Protein 5JI5 (pdb70)

Sequence (305 aa):
ATGFYSHADCLQHEMGQWHPECPARLQAIEDQLIASRIGELIERESAPLADEAALLRVHTKAHVDYLRARSPQSGYAEIDPDTSMNPHTWTAALRAAGAAVAATDAVIEGRYDNAFCSVRPPGHHAEPARAMGFCFFNNVAIAARHALEVHKLERVAIIDFDVHHGNGTEAAFSNDARVLMCSIFQHPFYPFTGADNQQAPNMCNVPIAARSKGMVVREAIDMIWLPRLDAFKPQMLFVSAGFDAHRREDDLGNMALVEDDYAWITQQIRLVADKYAKGRIVSCLEGGYNLSALGRSVVAHVRALAD

B-factor: mean 19.34, std 7.84, range [5.23, 77.39]

Nearest PDB structures (foldseek):
  5ji5-assembly1_A  TM=1.003E+00  e=1.873E-69  Paraburkholderia phymatum STM815
  5g0y-assembly1_B  TM=9.450E-01  e=6.055E-33  Pseudomonas aeruginosa PAO1
  9gkx-assembly1_C  TM=9.470E-01  e=8.502E-30  Rhizorhabdus wittichii DC-6
  5zop-assembly1_G  TM=9.135E-01  e=9.667E-31  Homo sapiens
  3c0y-assembly3_C  TM=9.195E-01  e=7.943E-29  Homo sapiens

CATH classification: 3.40.800.20

Solvent-accessible surface area: 11233 Å² total; per-residue (Å²): 82,2,0,0,6,22,42,69,38,0,64,89,0,54,9,17,118,176,6,43,1,34,38,45,0,9,88,17,0,40,73,52,4,137,84,44,55,10,26,149,84,19,41,122,64,81,1,55,97,9,89,68,59,4,3,66,63,14,7,57,108,72,9,0,48,102,1,109,88,95,38,21,106,90,44,119,12,112,28,30,132,56,3,18,1,3,56,75,0,48,52,0,3,20,40,0,0,1,0,0,22,24,0,0,54,16,4,37,84,60,66,26,90,5,0,0,0,1,0,0,2,5,0,4,8,0,41,26,69,139,14,12,6,19,1,2,3,0,2,0,0,0,0,0,40,15,0,3,67,71,58,147,24,113,78,0,0,0,0,1,0,1,0,19,2,0,8,0,0,26,53,18,0,47,161,13,89,81,0,5,0,0,1,1,3,6,70,106,49,75,15,144,73,4,32,117,152,70,21,126,21,5,6,4,17,62,6,64,59,82,13,49,7,154,71,1,79,52,12,0,76,147,77,4,27,76,85,4,51,79,42,101,0,40,0,0,1,0,0,0,0,3,0,0,3,158,58,10,134,50,7,86,6,28,0,58,42,99,9,0,24,51,1,0,102,32,5,53,85,1,0,93,113,61,0,172,13,31,0,1,0,1,0,1,3,0,24,47,74,68,2,2,2,68,0,0,15,21,0,0,32,15,4,26,126

Radius of gyration: 17.26 Å; Cα contacts (8 Å, |Δi|>4): 723; chains: 1; bounding box: 44×40×43 Å

InterPro domains:
  IPR000286 Histone deacetylase HDAC [PR01270] (122-145)
  IPR000286 Histone deacetylase HDAC [PR01270] (156-171)
  IPR000286 Histone deacetylase HDAC [PR01270] (234-244)
  IPR023696 Ureohydrolase domain superfamily [SSF52768] (2-306)
  IPR023801 Histone deacetylase domain [PF00850] (20-304)
  IPR037138 Histone deacetylase domain superfamily [G3DSA:3.40.800.20] (1-307)

Organism: Paraburkholderia phymatum (strain DSM 17167 / CIP 108236 / LMG 21445 / STM815) (NCBI:txid391038)

Structure (mmCIF, N/CA/C/O backbone):
data_5JI5
#
_entry.id   5JI5
#
_cell.length_a   66.380
_cell.length_b   127.870
_cell.length_c   68.680
_cell.angle_alpha   90.000
_cell.angle_beta   90.000
_cell.angle_gamma   90.000
#
_symmetry.space_group_name_H-M   'C 2 2 21'
#
loop_
_entity.id
_entity.type
_entity.pdbx_description
1 polymer BuphA.10154.a.B1
2 non-polymer 'ZINC ION'
3 non-polymer 'SULFATE ION'
4 non-polymer 1,2-ETHANEDIOL
5 non-polymer 'SODIUM ION'
6 water water
#
loop_
_atom_site.group_PDB
_atom_site.id
_atom_site.type_symbol
_atom_site.label_atom_id
_atom_site.label_alt_id
_atom_site.label_comp_id
_atom_site.label_asym_id
_atom_site.label_entity_id
_atom_site.label_seq_id
_atom_site.pdbx_PDB_ins_code
_atom_site.Cartn_x
_atom_site.Cartn_y
_atom_site.Cartn_z
_atom_site.occupancy
_atom_site.B_iso_or_equiv
_atom_site.auth_seq_id
_atom_site.auth_comp_id
_atom_site.auth_asym_id
_atom_site.auth_atom_id
_atom_site.pdbx_PDB_model_num
ATOM 1 N N . ALA A 1 10 ? 2.630 52.432 32.751 1.00 24.45 2 ALA A N 1
ATOM 2 C CA . ALA A 1 10 ? 3.701 52.612 31.783 1.00 28.91 2 ALA A CA 1
ATOM 3 C C . ALA A 1 10 ? 5.058 52.208 32.366 1.00 27.42 2 ALA A C 1
ATOM 4 O O . ALA A 1 10 ? 5.310 52.299 33.585 1.00 25.84 2 ALA A O 1
ATOM 6 N N . THR A 1 11 ? 5.910 51.737 31.464 1.00 20.86 3 THR A N 1
ATOM 7 C CA . THR A 1 11 ? 7.207 51.175 31.781 1.00 21.19 3 THR A CA 1
ATOM 8 C C . THR A 1 11 ? 8.257 52.003 31.070 1.00 23.91 3 THR A C 1
ATOM 9 O O . THR A 1 11 ? 8.200 52.157 29.845 1.00 28.37 3 THR A O 1
ATOM 13 N N . GLY A 1 12 ? 9.183 52.564 31.840 1.00 18.09 4 GLY A N 1
ATOM 14 C CA . GLY A 1 12 ? 10.293 53.291 31.276 1.00 18.16 4 GLY A CA 1
ATOM 15 C C . GLY A 1 12 ? 11.438 52.359 30.925 1.00 18.77 4 GLY A C 1
ATOM 16 O O . GLY A 1 12 ? 11.701 51.371 31.602 1.00 19.47 4 GLY A O 1
ATOM 17 N N . PHE A 1 13 ? 12.126 52.686 29.844 1.00 19.25 5 PHE A N 1
ATOM 18 C CA . PHE A 1 13 ? 13.216 51.859 29.354 1.00 16.40 5 PHE A CA 1
ATOM 19 C C . PHE A 1 13 ? 14.414 52.775 29.149 1.00 15.07 5 PHE A C 1
ATOM 20 O O . PHE A 1 13 ? 14.425 53.586 28.213 1.00 16.69 5 PHE A O 1
ATOM 28 N N . TYR A 1 14 ? 15.411 52.635 30.027 1.00 14.27 6 TYR A N 1
ATOM 29 C CA . TYR A 1 14 ? 16.574 53.515 30.114 1.00 17.71 6 TYR A CA 1
ATOM 30 C C . TYR A 1 14 ? 17.772 52.831 29.471 1.00 22.04 6 TYR A C 1
ATOM 31 O O . TYR A 1 14 ? 18.080 51.683 29.805 1.00 16.63 6 TYR A O 1
ATOM 40 N N . SER A 1 15 ? 18.443 53.536 28.559 1.00 21.95 7 SER A N 1
ATOM 41 C CA . SER A 1 15 ? 19.674 53.042 27.953 1.00 19.92 7 SER A CA 1
ATOM 42 C C . SER A 1 15 ? 20.458 54.226 27.406 1.00 18.98 7 SER A C 1
ATOM 43 O O . SER A 1 15 ? 19.971 55.364 27.366 1.00 15.35 7 SER A O 1
ATOM 46 N N . HIS A 1 16 ? 21.685 53.942 26.980 1.00 13.51 8 HIS A N 1
ATOM 47 C CA . HIS A 1 16 ? 22.486 54.965 26.337 1.00 15.17 8 HIS A CA 1
ATOM 48 C C . HIS A 1 16 ? 23.518 54.341 25.413 1.00 16.52 8 HIS A C 1
ATOM 49 O O . HIS A 1 16 ? 24.152 53.338 25.757 1.00 19.47 8 HIS A O 1
ATOM 56 N N . ALA A 1 17 ? 23.696 54.979 24.253 1.00 16.34 9 ALA A N 1
ATOM 57 C CA . ALA A 1 17 ? 24.689 54.540 23.282 1.00 19.05 9 ALA A CA 1
ATOM 58 C C . ALA A 1 17 ? 26.092 54.498 23.869 1.00 20.33 9 ALA A C 1
ATOM 59 O O . ALA A 1 17 ? 26.911 53.692 23.419 1.00 24.02 9 ALA A O 1
ATOM 61 N N . ASP A 1 18 ? 26.406 55.367 24.847 1.00 17.81 10 ASP A N 1
ATOM 62 C CA . ASP A 1 18 ? 27.752 55.356 25.427 1.00 14.61 10 ASP A CA 1
ATOM 63 C C . ASP A 1 18 ? 28.085 53.997 26.021 1.00 19.83 10 ASP A C 1
ATOM 64 O O . ASP A 1 18 ? 29.252 53.591 26.031 1.00 15.06 10 ASP A O 1
ATOM 69 N N . CYS A 1 19 ? 27.069 53.287 26.516 1.00 13.20 11 CYS A N 1
ATOM 70 C CA . CYS A 1 19 ? 27.273 51.979 27.122 1.00 15.86 11 CYS A CA 1
ATOM 71 C C . CYS A 1 19 ? 27.813 50.954 26.132 1.00 15.95 11 CYS A C 1
ATOM 72 O O . CYS A 1 19 ? 28.432 49.975 26.554 1.00 16.10 11 CYS A O 1
ATOM 75 N N . LEU A 1 20 ? 27.580 51.139 24.834 1.00 13.37 12 LEU A N 1
ATOM 76 C CA . LEU A 1 20 ? 28.161 50.228 23.852 1.00 15.76 12 LEU A CA 1
ATOM 77 C C . LEU A 1 20 ? 29.671 50.402 23.708 1.00 15.64 12 LEU A C 1
ATOM 78 O O . LEU A 1 20 ? 30.346 49.477 23.260 1.00 14.32 12 LEU A O 1
ATOM 83 N N . GLN A 1 21 ? 30.207 51.561 24.077 1.00 14.39 13 GLN A N 1
ATOM 84 C CA . GLN A 1 21 ? 31.623 51.839 23.881 1.00 18.78 13 GLN A CA 1
ATOM 85 C C . GLN A 1 21 ? 32.528 51.099 24.867 1.00 21.80 13 GLN A C 1
ATOM 86 O O . GLN A 1 21 ? 33.717 50.906 24.566 1.00 15.05 13 GLN A O 1
ATOM 92 N N . HIS A 1 22 ? 32.008 50.710 26.037 1.00 13.56 14 HIS A N 1
ATOM 93 C CA . HIS A 1 22 ? 32.764 49.881 26.974 1.00 13.10 14 HIS A CA 1
ATOM 94 C C . HIS A 1 22 ? 33.023 48.505 26.388 1.00 23.33 14 HIS A C 1
ATOM 95 O O . HIS A 1 22 ? 32.090 47.820 25.957 1.00 20.49 14 HIS A O 1
ATOM 102 N N . GLU A 1 23 ? 34.284 48.085 26.404 1.00 13.53 15 GLU A N 1
ATOM 103 C CA . GLU A 1 23 ? 34.621 46.718 26.034 1.00 16.89 15 GLU A CA 1
ATOM 104 C C . GLU A 1 23 ? 35.957 46.360 26.669 1.00 18.40 15 GLU A C 1
ATOM 105 O O . GLU A 1 23 ? 36.784 47.236 26.941 1.00 14.25 15 GLU A O 1
ATOM 111 N N . MET A 1 24 ? 36.154 45.067 26.917 1.00 13.60 16 MET A N 1
ATOM 112 C CA . MET A 1 24 ? 37.339 44.600 27.633 1.00 18.92 16 MET A CA 1
ATOM 113 C C . MET A 1 24 ? 38.090 43.549 26.825 1.00 22.70 16 MET A C 1
ATOM 114 O O . MET A 1 24 ? 38.636 42.586 27.375 1.00 27.23 16 MET A O 1
ATOM 119 N N . GLY A 1 25 ? 38.122 43.708 25.513 1.00 22.23 17 GLY A N 1
ATOM 120 C CA . GLY A 1 25 ? 38.775 42.749 24.646 1.00 25.39 17 GLY A CA 1
ATOM 121 C C . GLY A 1 25 ? 37.776 41.926 23.848 1.00 24.60 17 GLY A C 1
ATOM 122 O O . GLY A 1 25 ? 36.645 41.672 24.283 1.00 24.52 17 GLY A O 1
ATOM 123 N N . GLN A 1 26 ? 38.211 41.484 22.665 1.00 27.83 18 GLN A N 1
ATOM 124 C CA . GLN A 1 26 ? 37.331 40.759 21.753 1.00 28.96 18 GLN A CA 1
ATOM 125 C C . GLN A 1 26 ? 36.823 39.455 22.365 1.00 27.48 18 GLN A C 1
ATOM 126 O O . GLN A 1 26 ? 35.679 39.054 22.124 1.00 29.81 18 GLN A O 1
ATOM 128 N N . TRP A 1 27 ? 37.656 38.781 23.161 1.00 25.31 19 TRP A N 1
ATOM 129 C CA . TRP A 1 27 ? 37.289 37.494 23.738 1.00 21.77 19 TRP A CA 1
ATOM 130 C C . TRP A 1 27 ? 36.228 37.610 24.827 1.00 22.29 19 TRP A C 1
ATOM 131 O O . TRP A 1 27 ? 35.651 36.590 25.215 1.00 23.75 19 TRP A O 1
ATOM 142 N N . HIS A 1 28 ? 35.950 38.812 25.319 1.00 16.23 20 HIS A N 1
ATOM 143 C CA . HIS A 1 28 ? 35.249 38.930 26.591 1.00 14.83 20 HIS A CA 1
ATOM 144 C C . HIS A 1 28 ? 33.742 38.788 26.393 1.00 15.37 20 HIS A C 1
ATOM 145 O O . HIS A 1 28 ? 33.169 39.478 25.544 1.00 19.28 20 HIS A O 1
ATOM 152 N N . PRO A 1 29 ? 33.074 37.909 27.153 1.00 15.25 21 PRO A N 1
ATOM 153 C CA . PRO A 1 29 ? 31.633 37.683 26.936 1.00 11.90 21 PRO A CA 1
ATOM 154 C C . PRO A 1 29 ? 30.750 38.832 27.367 1.00 16.04 21 PRO A C 1
ATOM 155 O O . PRO A 1 29 ? 29.601 38.906 26.900 1.00 15.29 21 PRO A O 1
ATOM 159 N N . GLU A 1 30 ? 31.224 39.716 28.250 1.00 11.01 22 GLU A N 1
ATOM 160 C CA . GLU A 1 30 ? 30.443 40.878 28.680 1.00 15.62 22 GLU A CA 1
ATOM 161 C C . GLU A 1 30 ? 30.642 41.965 27.637 1.00 14.20 22 GLU A C 1
ATOM 162 O O . GLU A 1 30 ? 31.448 42.887 27.800 1.00 11.24 22 GLU A O 1
ATOM 168 N N . CYS A 1 31 ? 29.896 41.853 26.543 1.00 11.46 23 CYS A N 1
ATOM 169 C CA . CYS A 1 31 ? 30.262 42.582 25.342 1.00 18.10 23 CYS A CA 1
ATOM 170 C C . CYS A 1 31 ? 29.159 43.526 24.880 1.00 20.91 23 CYS A C 1
ATOM 171 O O . CYS A 1 31 ? 27.988 43.380 25.264 1.00 11.86 23 CYS A O 1
ATOM 174 N N . PRO A 1 32 ? 29.514 44.516 24.049 1.00 12.83 24 PRO A N 1
ATOM 175 C CA . PRO A 1 32 ? 28.511 45.437 23.498 1.00 22.27 24 PRO A CA 1
ATOM 176 C C . PRO A 1 32 ? 27.331 44.768 22.801 1.00 21.83 24 PRO A C 1
ATOM 177 O O . PRO A 1 32 ? 26.223 45.324 22.822 1.00 22.79 24 PRO A O 1
ATOM 181 N N . ALA A 1 33 ? 27.518 43.601 22.192 1.00 13.57 25 ALA A N 1
ATOM 182 C CA . ALA A 1 33 ? 26.408 43.004 21.463 1.00 17.63 25 ALA A CA 1
ATOM 183 C C . ALA A 1 33 ? 25.326 42.475 22.389 1.00 17.60 25 ALA A C 1
ATOM 184 O O . ALA A 1 33 ? 24.239 42.130 21.902 1.00 13.61 25 ALA A O 1
ATOM 186 N N . ARG A 1 34 ? 25.594 42.414 23.704 1.00 16.11 26 ARG A N 1
ATOM 187 C CA . ARG A 1 34 ? 24.538 42.112 24.664 1.00 12.05 26 ARG A CA 1
ATOM 188 C C . ARG A 1 34 ? 23.424 43.153 24.586 1.00 21.24 26 ARG A C 1
ATOM 189 O O . ARG A 1 34 ? 22.244 42.806 24.579 1.00 16.81 26 ARG A O 1
ATOM 197 N N . LEU A 1 35 ? 23.775 44.443 24.526 1.00 20.43 27 LEU A N 1
ATOM 198 C CA . LEU A 1 35 ? 22.731 45.470 24.452 1.00 14.63 27 LEU A CA 1
ATOM 199 C C . LEU A 1 35 ? 22.036 45.461 23.091 1.00 14.72 27 LEU A C 1
ATOM 200 O O . LEU A 1 35 ? 20.833 45.732 22.999 1.00 14.79 27 LEU A O 1
ATOM 205 N N . GLN A 1 36 ? 22.784 45.190 22.020 1.00 16.93 28 GLN A N 1
ATOM 206 C CA . GLN A 1 36 ? 22.170 45.118 20.695 1.00 20.64 28 GLN A CA 1
ATOM 207 C C . GLN A 1 36 ? 21.224 43.923 20.581 1.00 18.40 28 GLN A C 1
ATOM 208 O O . GLN A 1 36 ? 20.187 44.020 19.913 1.00 17.63 28 GLN A O 1
ATOM 214 N N . ALA A 1 37 ? 21.553 42.802 21.232 1.00 19.18 29 ALA A N 1
ATOM 215 C CA . ALA A 1 37 ? 20.663 41.643 21.232 1.00 21.39 29 ALA A CA 1
ATOM 216 C C . ALA A 1 37 ? 19.340 41.965 21.907 1.00 15.33 29 ALA A C 1
ATOM 217 O O . ALA A 1 37 ? 18.283 41.474 21.492 1.00 15.01 29 ALA A O 1
ATOM 219 N N . ILE A 1 38 ? 19.383 42.772 22.968 1.00 13.83 30 ILE A N 1
ATOM 220 C CA . ILE A 1 38 ? 18.154 43.207 23.623 1.00 13.89 30 ILE A CA 1
ATOM 221 C C . ILE A 1 38 ? 17.339 44.097 22.688 1.00 16.43 30 ILE A C 1
ATOM 222 O O . ILE A 1 38 ? 16.118 43.918 22.541 1.00 15.27 30 ILE A O 1
ATOM 227 N N . GLU A 1 39 ? 18.004 45.038 22.004 1.00 16.52 31 GLU A N 1
ATOM 228 C CA . GLU A 1 39 ? 17.293 45.906 21.066 1.00 15.75 31 GLU A CA 1
ATOM 229 C C . GLU A 1 39 ? 16.637 45.101 19.950 1.00 18.17 31 GLU A C 1
ATOM 230 O O . GLU A 1 39 ? 15.471 45.343 19.604 1.00 17.55 31 GLU A O 1
ATOM 236 N N . ASP A 1 40 ? 17.361 44.132 19.381 1.00 22.48 32 ASP A N 1
ATOM 237 C CA . ASP A 1 40 ? 16.799 43.335 18.290 1.00 19.91 32 ASP A CA 1
ATOM 238 C C . ASP A 1 40 ? 15.557 42.570 18.733 1.00 23.65 32 ASP A C 1
ATOM 239 O O . ASP A 1 40 ? 14.569 42.496 17.990 1.00 23.58 32 ASP A O 1
ATOM 244 N N . GLN A 1 41 ? 15.590 41.977 19.936 1.00 25.33 33 GLN A N 1
ATOM 245 C CA . GLN A 1 41 ? 14.456 41.168 20.363 1.00 17.30 33 GLN A CA 1
ATOM 246 C C . GLN A 1 41 ? 13.256 42.038 20.707 1.00 17.71 33 GLN A C 1
ATOM 247 O O . GLN A 1 41 ? 12.116 41.637 20.440 1.00 18.56 33 GLN A O 1
ATOM 253 N N . LEU A 1 42 ? 13.476 43.237 21.271 1.00 20.70 34 LEU A N 1
ATOM 254 C CA . LEU A 1 42 ? 12.344 44.140 21.505 1.00 20.79 34 LEU A CA 1
ATOM 255 C C . LEU A 1 42 ? 11.649 44.492 20.201 1.00 22.79 34 LEU A C 1
ATOM 256 O O . LEU A 1 42 ? 10.445 44.782 20.196 1.00 23.33 34 LEU A O 1
ATOM 261 N N . ILE A 1 43 ? 12.398 44.490 19.094 1.00 25.31 35 ILE A N 1
ATOM 262 C CA . ILE A 1 43 ? 11.812 44.690 17.770 1.00 29.68 35 ILE A CA 1
ATOM 263 C C . ILE A 1 43 ? 11.054 43.447 17.332 1.00 31.56 35 ILE A C 1
ATOM 264 O O . ILE A 1 43 ? 9.864 43.504 16.995 1.00 30.40 35 ILE A O 1
ATOM 269 N N . ALA A 1 44 ? 11.748 42.305 17.305 1.00 30.00 36 ALA A N 1
ATOM 270 C CA . ALA A 1 44 ? 11.148 41.067 16.824 1.00 31.41 36 ALA A CA 1
ATOM 271 C C . ALA A 1 44 ? 9.980 40.600 17.692 1.00 31.86 36 ALA A C 1
ATOM 272 O O . ALA A 1 44 ? 9.130 39.840 17.220 1.00 33.18 36 ALA A O 1
ATOM 274 N N . SER A 1 45 ? 9.917 41.018 18.949 1.00 20.95 37 SER A N 1
ATOM 275 C CA . SER A 1 45 ? 8.766 40.677 19.766 1.00 24.30 37 SER A CA 1
ATOM 276 C C . SER A 1 45 ? 7.661 41.712 19.674 1.00 28.23 37 SER A C 1
ATOM 277 O O . SER A 1 45 ? 6.550 41.447 20.142 1.00 33.50 37 SER A O 1
ATOM 280 N N . ARG A 1 46 ? 7.946 42.886 19.111 1.00 27.81 38 ARG A N 1
ATOM 281 C CA . ARG A 1 46 ? 7.056 44.044 19.104 1.00 31.21 38 ARG A CA 1
ATOM 282 C C . ARG A 1 46 ? 6.680 44.504 20.511 1.00 36.02 38 ARG A C 1
ATOM 283 O O . ARG A 1 46 ? 5.741 45.289 20.679 1.00 37.16 38 ARG A O 1
ATOM 285 N N . ILE A 1 47 ? 7.399 44.039 21.536 1.00 43.60 39 ILE A N 1
ATOM 286 C CA . ILE A 1 47 ? 7.201 44.543 22.892 1.00 41.36 39 ILE A CA 1
ATOM 287 C C . ILE A 1 47 ? 7.859 45.895 23.098 1.00 42.74 39 ILE A C 1
ATOM 288 O O . ILE A 1 47 ? 7.574 46.567 24.096 1.00 46.50 39 ILE A O 1
ATOM 290 N N . GLY A 1 48 ? 8.730 46.321 22.182 1.00 38.59 40 GLY A N 1
ATOM 291 C CA . GLY A 1 48 ? 9.315 47.646 22.292 1.00 35.84 40 GLY A CA 1
ATOM 292 C C . GLY A 1 48 ? 8.328 48.775 22.120 1.00 37.24 40 GLY A C 1
ATOM 293 O O . GLY A 1 48 ? 8.696 49.938 22.321 1.00 35.48 40 GLY A O 1
ATOM 294 N N . GLU A 1 49 ? 7.086 48.455 21.766 1.00 42.19 41 GLU A N 1
ATOM 295 C CA . GLU A 1 49 ? 6.048 49.444 21.525 1.00 46.75 41 GLU A CA 1
ATOM 296 C C . GLU A 1 49 ? 5.203 49.739 22.759 1.00 48.81 41 GLU A C 1
ATOM 297 O O . GLU A 1 49 ? 4.464 50.728 22.755 1.00 50.18 41 GLU A O 1
ATOM 303 N N . LEU A 1 50 ? 5.294 48.918 23.809 1.00 46.76 42 LEU A N 1
ATOM 304 C CA . LEU A 1 50 ? 4.596 49.167 25.063 1.00 46.39 42 LEU A CA 1
ATOM 305 C C . LEU A 1 50 ? 5.522 49.695 26.156 1.00 44.22 42 LEU A C 1
ATOM 306 O O . LEU A 1 50 ? 5.202 49.577 27.343 1.00 48.55 42 LEU A O 1
ATOM 311 N N . ILE A 1 51 ? 6.672 50.258 25.784 1.00 38.05 43 ILE A N 1
ATOM 312 C CA . ILE A 1 51 ? 7.581 50.894 26.727 1.00 27.88 43 ILE A CA 1
ATOM 313 C C . ILE A 1 51 ? 7.909 52.280 26.188 1.00 26.29 43 ILE A C 1
ATOM 314 O O . ILE A 1 51 ? 7.792 52.542 24.987 1.00 20.90 43 ILE A O 1
ATOM 319 N N . GLU A 1 52 ? 8.330 53.174 27.088 1.00 21.08 44 GLU A N 1
ATOM 320 C CA . GLU A 1 52 ? 8.764 54.511 26.704 1.00 20.16 44 GLU A CA 1
ATOM 321 C C . GLU A 1 52 ? 10.276 54.628 26.886 1.00 22.87 44 GLU A C 1
ATOM 322 O O . GLU A 1 52 ? 10.804 54.405 27.989 1.00 19.90 44 GLU A O 1
ATOM 324 N N . ARG A 1 5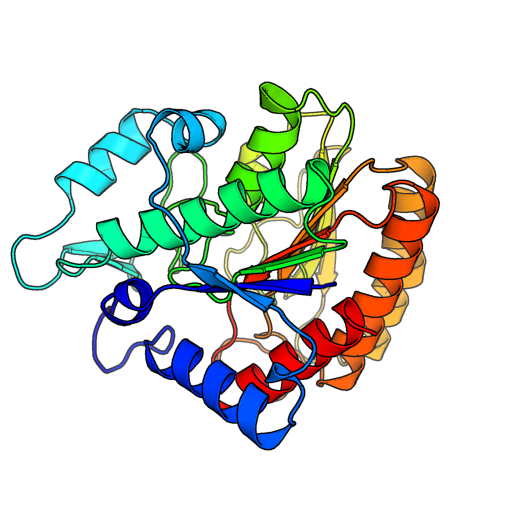3 ? 10.962 54.993 25.802 1.00 20.93 45 ARG A N 1
ATOM 325 C CA . ARG A 1 53 ? 12.417 55.088 25.797 1.00 18.09 45 ARG A CA 1
ATOM 326 C C . ARG A 1 53 ? 12.893 56.339 26.534 1.00 19.05 45 ARG A C 1
ATOM 327 O O . ARG A 1 53 ? 12.375 57.436 26.319 1.00 19.84 45 ARG A O 1
ATOM 335 N N . GLU A 1 54 ? 13.913 56.179 27.378 1.00 19.31 46 GLU A N 1
ATOM 336 C CA . GLU A 1 54 ? 14.520 57.286 28.107 1.00 18.65 46 GLU A CA 1
ATOM 337 C C . GLU A 1 54 ? 16.040 57.188 28.017 1.00 20.68 46 GLU A C 1
ATOM 338 O O . GLU A 1 54 ? 16.602 56.091 28.092 1.00 21.19 46 GLU A O 1
ATOM 344 N N . SER A 1 55 ? 16.706 58.335 27.901 1.00 18.68 47 SER A N 1
ATOM 345 C CA . SER A 1 55 ? 18.166 58.393 27.819 1.00 19.89 47 SER A CA 1
ATOM 346 C C . SER A 1 55 ? 18.804 58.448 29.211 1.00 18.05 47 SER A C 1
ATOM 347 O O . SER A 1 55 ? 18.448 59.299 30.031 1.00 19.04 47 SER A O 1
ATOM 350 N N . ALA A 1 56 ? 19.763 57.562 29.470 1.00 21.13 48 ALA A N 1
ATOM 351 C CA . ALA A 1 56 ? 20.403 57.538 30.778 1.00 20.10 48 ALA A CA 1
ATOM 352 C C . ALA A 1 56 ? 21.264 58.780 30.963 1.00 21.69 48 ALA A C 1
ATOM 353 O O . ALA A 1 56 ? 22.077 59.097 30.086 1.00 19.27 48 ALA A O 1
ATOM 355 N N . PRO A 1 57 ? 21.128 59.493 32.07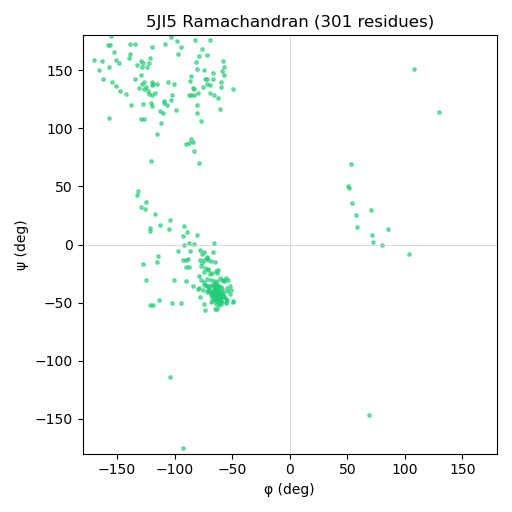8 1.00 24.88 49 PRO A N 1
ATOM 356 C CA . PRO A 1 57 ? 22.045 60.594 32.397 1.00 20.86 49 PRO A CA 1
ATOM 357 C C . PRO A 1 57 ? 23.330 60.069 33.036 1.00 16.08 49 PRO A C 1
ATOM 358 O O . PRO A 1 57 ? 23.492 58.871 33.282 1.00 21.16 49 PRO A O 1
ATOM 362 N N . LEU A 1 58 ? 24.258 60.992 33.277 1.00 16.19 50 LEU A N 1
ATOM 363 C CA . LEU A 1 58 ? 25.487 60.684 34.006 1.00 15.12 50 LEU A CA 1
ATOM 364 C C . LEU A 1 58 ? 25.213 60.739 35.507 1.00 18.26 50 LEU A C 1
ATOM 365 O O . LEU A 1 58 ? 24.559 61.674 35.994 1.00 20.99 50 LEU A O 1
ATOM 370 N N . ALA A 1 59 ? 25.683 59.732 36.238 1.00 13.45 51 ALA A N 1
ATOM 371 C CA . ALA A 1 59 ? 25.603 59.786 37.695 1.00 13.00 51 ALA A CA 1
ATOM 372 C C . ALA A 1 59 ? 26.621 60.779 38.237 1.00 17.26 51 ALA A C 1
ATOM 373 O O . ALA A 1 59 ? 27.738 60.886 37.723 1.00 17.49 51 ALA A O 1
ATOM 375 N N . ASP A 1 60 ? 26.234 61.510 39.275 1.00 13.55 52 ASP A N 1
ATOM 376 C CA . ASP A 1 60 ? 27.136 62.456 39.903 1.00 16.13 52 ASP A CA 1
ATOM 377 C C . ASP A 1 60 ? 27.825 61.793 41.096 1.00 15.96 52 ASP A C 1
ATOM 378 O O . ASP A 1 60 ? 27.478 60.687 41.510 1.00 18.57 52 ASP A O 1
ATOM 383 N N . GLU A 1 61 ? 28.827 62.484 41.638 1.00 16.69 53 GLU A N 1
ATOM 384 C CA . GLU A 1 61 ? 29.641 61.886 42.683 1.00 16.99 53 GLU A CA 1
ATOM 385 C C . GLU A 1 61 ? 28.819 61.585 43.927 1.00 16.24 53 GLU A C 1
ATOM 386 O O . GLU A 1 61 ? 29.035 60.557 44.580 1.00 15.18 53 GLU A O 1
ATOM 392 N N . ALA A 1 62 ? 27.894 62.485 44.295 1.00 15.54 54 ALA A N 1
ATOM 393 C CA . ALA A 1 62 ? 27.141 62.278 45.535 1.00 20.59 54 ALA A CA 1
ATOM 394 C C . ALA A 1 62 ? 26.312 61.005 45.448 1.00 21.92 54 ALA A C 1
ATOM 395 O O . ALA A 1 62 ? 26.163 60.276 46.440 1.00 17.60 54 ALA A O 1
ATOM 397 N N . ALA A 1 63 ? 25.778 60.716 44.258 1.00 12.51 55 ALA A N 1
ATOM 398 C CA . ALA A 1 63 ? 25.101 59.443 44.035 1.00 15.35 55 ALA A CA 1
ATOM 399 C C . ALA A 1 63 ? 26.032 58.268 44.331 1.00 16.77 55 ALA A C 1
ATOM 400 O O . ALA A 1 63 ? 25.637 57.300 44.990 1.00 18.60 55 ALA A O 1
ATOM 402 N N . LEU A 1 64 ? 27.275 58.333 43.840 1.00 13.76 56 LEU A N 1
ATOM 403 C CA . LEU A 1 64 ? 28.202 57.213 44.023 1.00 11.57 56 LEU A CA 1
ATOM 404 C C . LEU A 1 64 ? 28.592 57.059 45.485 1.00 13.87 56 LEU A C 1
ATOM 405 O O . LEU A 1 64 ? 28.623 55.938 46.011 1.00 15.18 56 LEU A O 1
ATOM 410 N N . LEU A 1 65 ? 28.839 58.179 46.174 1.00 13.68 57 LEU A N 1
ATOM 411 C CA . LEU A 1 65 ? 29.387 58.150 47.524 1.00 12.47 57 LEU A CA 1
ATOM 412 C C . LEU A 1 65 ? 28.355 57.764 48.575 1.00 15.20 57 LEU A C 1
ATOM 413 O O . LEU A 1 65 ? 28.734 57.560 49.731 1.00 19.20 57 LEU A O 1
ATOM 418 N N . ARG A 1 66 ? 27.073 57.668 48.208 1.00 13.34 58 ARG A N 1
ATOM 419 C CA . ARG A 1 66 ? 26.079 57.053 49.077 1.00 13.70 58 ARG A CA 1
ATOM 420 C C . ARG A 1 66 ? 26.295 55.552 49.225 1.00 16.62 58 ARG A C 1
ATOM 421 O O . ARG A 1 66 ? 25.711 54.948 50.129 1.00 22.33 58 ARG A O 1
ATOM 429 N N . VAL A 1 67 ? 27.115 54.942 48.367 1.00 10.27 59 VAL A N 1
ATOM 430 C CA . VAL A 1 67 ? 27.402 53.513 48.406 1.00 11.02 59 VAL A CA 1
ATOM 431 C C . VAL A 1 67 ? 28.900 53.249 48.580 1.00 9.92 59 VAL A C 1
ATOM 432 O O . VAL A 1 67 ? 29.314 52.536 49.501 1.00 13.31 59 VAL A O 1
ATOM 436 N N . HIS A 1 68 ? 29.731 53.853 47.727 1.00 9.78 60 HIS A N 1
ATOM 437 C CA . HIS A 1 68 ? 31.154 53.547 47.611 1.00 9.83 60 HIS A CA 1
ATOM 438 C C . HIS A 1 68 ? 31.993 54.532 48.418 1.00 12.17 60 HIS A C 1
ATOM 439 O O . HIS A 1 68 ? 31.499 55.554 48.883 1.00 12.64 60 HIS A O 1
ATOM 446 N N . THR A 1 69 ? 33.256 54.165 48.657 1.00 14.45 61 THR A N 1
ATOM 447 C CA . THR A 1 69 ? 34.191 55.047 49.341 1.00 14.73 61 THR A CA 1
ATOM 448 C C . THR A 1 69 ? 34.732 56.099 48.387 1.00 11.48 61 THR A C 1
ATOM 449 O O . THR A 1 69 ? 34.653 55.964 47.164 1.00 11.10 61 THR A O 1
ATOM 453 N N . LYS A 1 70 ? 35.293 57.162 48.971 1.00 12.21 62 LYS A N 1
ATOM 454 C CA . LYS A 1 70 ? 35.919 58.195 48.153 1.00 21.03 62 LYS A CA 1
ATOM 455 C C . LYS A 1 70 ? 37.126 57.635 47.405 1.00 19.54 62 LYS A C 1
ATOM 456 O O . LYS A 1 70 ? 37.353 57.967 46.229 1.00 13.86 62 LYS A O 1
ATOM 462 N N . ALA A 1 71 ? 37.894 56.758 48.059 1.00 16.72 63 ALA A N 1
ATOM 463 C CA . ALA A 1 71 ? 39.052 56.149 47.403 1.00 15.56 63 ALA A CA 1
ATOM 464 C C . ALA A 1 71 ? 38.634 55.259 46.234 1.00 19.41 63 ALA A C 1
ATOM 465 O O . ALA A 1 71 ? 39.307 55.233 45.197 1.00 22.69 63 ALA A O 1
ATOM 467 N N . HIS A 1 72 ? 37.538 54.508 46.393 1.00 13.49 64 HIS A N 1
ATOM 468 C CA . HIS A 1 72 ? 37.012 53.703 45.298 1.00 12.53 64 HIS A CA 1
ATOM 469 C C . HIS A 1 72 ? 36.741 54.556 44.062 1.00 14.75 64 HIS A C 1
ATOM 470 O O . HIS A 1 72 ? 37.142 54.205 42.943 1.00 15.24 64 HIS A O 1
ATOM 477 N N . VAL A 1 73 ? 36.031 55.668 44.246 1.00 11.48 65 VAL A N 1
ATOM 478 C CA . VAL A 1 73 ? 35.666 56.527 43.129 1.00 13.17 65 VAL A CA 1
ATOM 479 C C . VAL A 1 73 ? 36.912 57.189 42.537 1.00 16.19 65 VAL A C 1
ATOM 480 O O . VAL A 1 73 ? 37.103 57.214 41.312 1.00 16.49 65 VAL A O 1
ATOM 484 N N . ASP A 1 74 ? 37.782 57.725 43.402 1.00 19.18 66 ASP A N 1
ATOM 485 C CA . ASP A 1 74 ? 39.001 58.388 42.930 1.00 22.38 66 ASP A CA 1
ATOM 486 C C . ASP A 1 74 ? 39.932 57.432 42.201 1.00 17.17 66 ASP A C 1
ATOM 487 O O . ASP A 1 74 ? 40.633 57.848 41.277 1.00 16.53 66 ASP A O 1
ATOM 492 N N . TYR A 1 75 ? 39.984 56.170 42.633 1.00 15.30 67 TYR A N 1
ATOM 493 C CA . TYR A 1 75 ? 40.817 55.161 41.976 1.00 13.65 67 TYR A CA 1
ATOM 494 C C . TYR A 1 75 ? 40.366 54.904 40.541 1.00 21.18 67 TYR A C 1
ATOM 495 O O . TYR A 1 75 ? 41.165 54.985 39.600 1.00 22.54 67 TYR A O 1
ATOM 504 N N . LEU A 1 76 ? 39.087 54.552 40.361 1.00 17.91 68 LEU A N 1
ATOM 505 C CA . LEU A 1 76 ? 38.563 54.295 39.025 1.00 13.38 68 LEU A CA 1
ATOM 506 C C . LEU A 1 76 ? 38.692 55.521 38.142 1.00 14.90 68 LEU A C 1
ATOM 507 O O . LEU A 1 76 ? 38.970 55.400 36.944 1.00 18.08 68 LEU A O 1
ATOM 512 N N . ARG A 1 77 ? 38.504 56.714 38.709 1.00 12.89 69 ARG A N 1
ATOM 513 C CA . ARG A 1 77 ? 38.681 57.917 37.898 1.00 16.19 69 ARG A CA 1
ATOM 514 C C . ARG A 1 77 ? 40.127 58.061 37.441 1.00 18.62 69 ARG A C 1
ATOM 515 O O . ARG A 1 77 ? 40.393 58.473 36.305 1.00 17.62 69 ARG A O 1
ATOM 523 N N . ALA A 1 78 ? 41.079 57.727 38.314 1.00 17.16 70 ALA A N 1
ATOM 524 C CA . ALA A 1 78 ? 42.488 57.833 37.963 1.00 16.29 70 ALA A CA 1
ATOM 525 C C . ALA A 1 78 ? 42.953 56.667 37.104 1.00 16.34 70 ALA A C 1
ATOM 526 O O . ALA A 1 78 ? 43.901 56.812 36.330 1.00 17.42 70 ALA A O 1
ATOM 528 N N . ARG A 1 79 ? 42.300 55.512 37.235 1.00 19.66 71 ARG A N 1
ATOM 529 C CA . ARG A 1 79 ? 42.661 54.321 36.484 1.00 17.64 71 ARG A CA 1
ATOM 530 C C . ARG A 1 79 ? 42.181 54.388 35.030 1.00 19.08 71 ARG A C 1
ATOM 531 O O . ARG A 1 79 ? 42.714 53.670 34.176 1.00 20.83 71 ARG A O 1
ATOM 539 N N . SER A 1 80 ? 41.226 55.257 34.726 1.00 15.89 72 SER A N 1
ATOM 540 C CA . SER A 1 80 ? 40.628 55.315 33.395 1.00 15.42 72 SER A CA 1
ATOM 541 C C . SER A 1 80 ? 41.687 55.630 32.338 1.00 22.00 72 SER A C 1
ATOM 542 O O . SER A 1 80 ? 42.290 56.718 32.377 1.00 21.24 72 SER A O 1
ATOM 545 N N . PRO A 1 81 ? 41.951 54.727 31.396 1.00 19.91 73 PRO A N 1
ATOM 546 C CA . PRO A 1 81 ? 43.099 54.907 30.497 1.00 18.20 73 PRO A CA 1
ATOM 547 C C . PRO A 1 81 ? 42.813 55.865 29.349 1.00 21.88 73 PRO A C 1
ATOM 548 O O . PRO A 1 81 ? 41.683 55.997 28.872 1.00 19.04 73 PRO A O 1
ATOM 552 N N . GLN A 1 82 ? 43.873 56.531 28.892 1.00 20.40 74 GLN A N 1
ATOM 553 C CA . GLN A 1 82 ? 43.750 57.372 27.709 1.00 25.20 74 GLN A CA 1
ATOM 554 C C . GLN A 1 82 ? 43.721 56.536 26.430 1.00 28.27 74 GLN A C 1
ATOM 555 O O . GLN A 1 82 ? 43.068 56.916 25.456 1.00 23.07 74 GLN A O 1
ATOM 557 N N . SER A 1 83 ? 44.391 55.386 26.427 1.00 29.15 75 SER A N 1
ATOM 558 C CA . SER A 1 83 ? 44.335 54.466 25.305 1.00 26.03 75 SER A CA 1
ATOM 559 C C . SER A 1 83 ? 44.554 53.054 25.828 1.00 26.41 75 SER A C 1
ATOM 560 O O . SER A 1 83 ? 45.108 52.854 26.910 1.00 27.67 75 SER A O 1
ATOM 563 N N . GLY A 1 84 ? 44.115 52.071 25.047 1.00 21.69 76 GLY A N 1
ATOM 564 C CA . GLY A 1 84 ? 44.309 50.691 25.443 1.00 21.35 76 GLY A CA 1
ATOM 565 C C . GLY A 1 84 ? 43.457 50.338 26.645 1.00 31.95 76 GLY A C 1
ATOM 566 O O . GLY A 1 84 ? 42.349 50.854 26.830 1.00 30.38 76 GLY A O 1
ATOM 567 N N . TYR A 1 85 ? 43.989 49.455 27.491 1.00 19.64 77 TYR A N 1
ATOM 568 C CA . TYR A 1 85 ? 43.237 48.917 28.613 1.00 18.34 77 TYR A CA 1
ATOM 569 C C . TYR A 1 85 ? 44.032 49.084 29.898 1.00 22.09 77 TYR A C 1
ATOM 570 O O . TYR A 1 85 ? 45.266 49.106 29.877 1.00 23.78 77 TYR A O 1
ATOM 579 N N . ALA A 1 86 ? 43.311 49.185 31.021 1.00 22.38 78 ALA A N 1
ATOM 580 C CA . ALA A 1 86 ? 43.911 49.188 32.353 1.00 25.43 78 ALA A CA 1
ATOM 581 C C . ALA A 1 86 ? 43.218 48.131 33.204 1.00 20.59 78 ALA A C 1
ATOM 582 O O . ALA A 1 86 ? 41.999 48.182 33.402 1.00 15.98 78 ALA A O 1
ATOM 584 N N . GLU A 1 87 ? 43.994 47.181 33.698 1.00 17.04 79 GLU A N 1
ATOM 585 C CA . GLU A 1 87 ? 43.443 46.011 34.363 1.00 27.96 79 GLU A CA 1
ATOM 586 C C . GLU A 1 87 ? 42.864 46.347 35.741 1.00 25.76 79 GLU A C 1
ATOM 587 O O . GLU A 1 87 ? 43.444 47.117 36.516 1.00 23.07 79 GLU A O 1
ATOM 593 N N . ILE A 1 88 ? 41.709 45.759 36.039 1.00 21.76 80 ILE A N 1
ATOM 594 C CA . ILE A 1 88 ? 41.099 45.830 37.360 1.00 19.15 80 ILE A CA 1
ATOM 595 C C . ILE A 1 88 ? 41.331 44.539 38.139 1.00 19.47 80 ILE A C 1
ATOM 596 O O . ILE A 1 88 ? 41.774 44.568 39.290 1.00 19.11 80 ILE A O 1
ATOM 601 N N . ASP A 1 89 ? 41.032 43.396 37.518 1.00 15.03 81 ASP A N 1
ATOM 602 C CA . ASP A 1 89 ? 41.190 42.065 38.098 1.00 26.37 81 ASP A CA 1
ATOM 603 C C . ASP A 1 89 ? 41.342 41.114 36.910 1.00 21.10 81 ASP A C 1
ATOM 604 O O . ASP A 1 89 ? 41.315 41.589 35.774 1.00 21.50 81 ASP A O 1
ATOM 609 N N . PRO A 1 90 ? 41.511 39.799 37.094 1.00 19.42 82 PRO A N 1
ATOM 610 C CA . PRO A 1 90 ? 41.843 38.955 35.930 1.00 20.59 82 PRO A CA 1
ATOM 611 C C . PRO A 1 90 ? 40.866 39.041 34.764 1.00 24.22 82 PRO A C 1
ATOM 612 O O . PRO A 1 90 ? 41.297 38.841 33.618 1.00 18.53 82 PRO A O 1
ATOM 616 N N . ASP A 1 91 ? 39.573 39.323 34.987 1.00 21.22 83 ASP A N 1
ATOM 617 C CA . ASP A 1 91 ? 38.693 39.440 33.827 1.00 25.04 83 ASP A CA 1
ATOM 618 C C . ASP A 1 91 ? 37.878 40.734 33.832 1.00 23.16 83 ASP A C 1
ATOM 619 O O . ASP A 1 91 ? 36.775 40.789 33.273 1.00 24.55 83 ASP A O 1
ATOM 624 N N . THR A 1 92 ? 38.450 41.808 34.376 1.00 18.18 84 THR A N 1
ATOM 625 C CA . THR A 1 92 ? 37.811 43.116 34.399 1.00 14.81 84 THR A CA 1
ATOM 626 C C . THR A 1 92 ? 38.853 44.176 34.073 1.00 14.69 84 THR A C 1
ATOM 627 O O . THR A 1 92 ? 39.858 44.293 34.781 1.00 17.88 84 THR A O 1
ATOM 631 N N . SER A 1 93 ? 38.640 44.936 33.002 1.00 17.90 85 SER A N 1
ATOM 632 C CA . SER A 1 93 ? 39.555 46.021 32.686 1.00 14.20 85 SER A CA 1
ATOM 633 C C . SER A 1 93 ? 38.749 47.224 32.222 1.00 13.66 85 SER A C 1
ATOM 634 O O . SER A 1 93 ? 37.569 47.114 31.898 1.00 13.19 85 SER A O 1
ATOM 637 N N . MET A 1 94 ? 39.367 48.397 32.286 1.00 16.12 86 MET A N 1
ATOM 638 C CA . MET A 1 94 ? 38.759 49.600 31.741 1.00 13.67 86 MET A CA 1
ATOM 639 C C . MET A 1 94 ? 39.386 49.883 30.383 1.00 24.94 86 MET A C 1
ATOM 640 O O . MET A 1 94 ? 40.601 49.720 30.211 1.00 15.52 86 MET A O 1
ATOM 645 N N . ASN A 1 95 ? 38.546 50.277 29.410 1.00 18.83 87 ASN A N 1
ATOM 646 C CA . ASN A 1 95 ? 39.046 50.869 28.175 1.00 15.77 87 ASN A CA 1
ATOM 647 C C . ASN A 1 95 ? 38.796 52.376 28.291 1.00 16.73 87 ASN A C 1
ATOM 648 O O . ASN A 1 95 ? 38.283 52.819 29.329 1.00 16.61 87 ASN A O 1
ATOM 653 N N . PRO A 1 96 ? 39.176 53.215 27.317 1.00 20.13 88 PRO A N 1
ATOM 654 C CA . PRO A 1 96 ? 38.987 54.664 27.511 1.00 17.07 88 PRO A CA 1
ATOM 655 C C . PRO A 1 96 ? 37.532 55.101 27.592 1.00 18.68 88 PRO A C 1
ATOM 656 O O . PRO A 1 96 ? 37.277 56.300 27.743 1.00 16.76 88 PRO A O 1
ATOM 660 N N . HIS A 1 97 ? 36.571 54.180 27.512 1.00 15.79 89 HIS A N 1
ATOM 661 C CA . HIS A 1 97 ? 35.159 54.525 27.602 1.00 15.38 89 HIS A CA 1
ATOM 662 C C . HIS A 1 97 ? 34.459 53.958 28.836 1.00 14.18 89 HIS A C 1
ATOM 663 O O . HIS A 1 97 ? 33.311 54.339 29.109 1.00 16.54 89 HIS A O 1
ATOM 670 N N . THR A 1 98 ? 35.114 53.069 29.580 1.00 12.84 90 THR A N 1
ATOM 671 C CA . THR A 1 98 ? 34.453 52.372 30.677 1.00 10.38 90 THR A CA 1
ATOM 672 C C . THR A 1 98 ? 33.896 53.329 31.719 1.00 11.38 90 THR A C 1
ATOM 673 O O . THR A 1 98 ? 32.786 53.120 32.229 1.00 9.63 90 THR A O 1
ATOM 677 N N . TRP A 1 99 ? 34.658 54.372 32.066 1.00 13.95 91 TRP A N 1
ATOM 678 C CA . TRP A 1 99 ? 34.209 55.324 33.082 1.00 13.55 91 TRP A CA 1
ATOM 679 C C . TRP A 1 99 ? 32.891 55.988 32.681 1.00 13.70 91 TRP A C 1
ATOM 680 O O . TRP A 1 99 ? 31.929 55.988 33.452 1.00 16.46 91 TRP A O 1
ATOM 691 N N . THR A 1 100 ? 32.821 56.541 31.472 1.00 14.88 92 THR A N 1
ATOM 692 C CA . THR A 1 100 ? 31.583 57.173 31.017 1.00 11.74 92 THR A CA 1
ATOM 693 C C . THR A 1 100 ? 30.415 56.181 31.004 1.00 16.13 92 THR A C 1
ATOM 694 O O . THR A 1 100 ? 29.322 56.498 31.483 1.00 21.37 92 THR A O 1
ATOM 698 N N . ALA A 1 101 ? 30.631 54.969 30.478 1.00 9.65 93 ALA A N 1
ATOM 699 C CA . ALA A 1 101 ? 29.584 53.946 30.493 1.00 15.71 93 ALA A CA 1
ATOM 700 C C . ALA A 1 101 ? 29.104 53.640 31.908 1.00 18.01 93 ALA A C 1
ATOM 701 O O . ALA A 1 101 ? 27.900 53.454 32.143 1.00 14.12 93 ALA A O 1
ATOM 703 N N . ALA A 1 102 ? 30.036 53.496 32.848 1.00 14.89 94 ALA A N 1
ATOM 704 C CA . ALA A 1 102 ? 29.629 53.155 34.201 1.00 15.89 94 ALA A CA 1
ATOM 705 C C . ALA A 1 102 ? 28.803 54.282 34.807 1.00 16.67 94 ALA A C 1
ATOM 706 O O . ALA A 1 102 ? 27.856 54.027 35.551 1.00 18.81 94 ALA A O 1
ATOM 708 N N . LEU A 1 103 ? 29.144 55.535 34.491 1.00 9.43 95 LEU A N 1
ATOM 709 C CA . LEU A 1 103 ? 28.332 56.653 34.961 1.00 10.72 95 LEU A CA 1
ATOM 710 C C . LEU A 1 103 ? 26.934 56.612 34.362 1.00 12.05 95 LEU A C 1
ATOM 711 O O . LEU A 1 103 ? 25.958 56.979 35.032 1.00 13.05 95 LEU A O 1
ATOM 716 N N . ARG A 1 104 ? 26.814 56.176 33.100 1.00 13.86 96 ARG A N 1
ATOM 717 C CA . ARG A 1 104 ? 25.494 56.056 32.471 1.00 11.82 96 ARG A CA 1
ATOM 718 C C . ARG A 1 104 ? 24.671 54.964 33.137 1.00 9.61 96 ARG A C 1
ATOM 719 O O . ARG A 1 104 ? 23.449 55.099 33.315 1.00 10.43 96 ARG A O 1
ATOM 727 N N . ALA A 1 105 ? 25.323 53.852 33.455 1.00 9.33 97 ALA A N 1
ATOM 728 C CA . ALA A 1 105 ? 24.636 52.736 34.073 1.00 14.68 97 ALA A CA 1
ATOM 729 C C . ALA A 1 105 ? 24.126 53.129 35.451 1.00 12.92 97 ALA A C 1
ATOM 730 O O . ALA A 1 105 ? 22.956 52.917 35.775 1.00 10.54 97 ALA A O 1
ATOM 732 N N . ALA A 1 106 ? 24.973 53.755 36.258 1.00 9.22 98 ALA A N 1
ATOM 733 C CA . ALA A 1 106 ? 24.474 54.239 37.540 1.00 12.32 98 ALA A CA 1
ATOM 734 C C . ALA A 1 106 ? 23.493 55.389 37.326 1.00 16.68 98 ALA A C 1
ATOM 735 O O . ALA A 1 106 ? 22.482 55.499 38.043 1.00 12.20 98 ALA A O 1
ATOM 737 N N . GLY A 1 107 ? 23.753 56.228 36.311 1.00 9.83 99 GLY A N 1
ATOM 738 C CA . GLY A 1 107 ? 22.849 57.334 36.027 1.00 10.23 99 GLY A CA 1
ATOM 739 C C . GLY A 1 107 ? 21.442 56.864 35.702 1.00 15.79 99 GLY A C 1
ATOM 740 O O . GLY A 1 107 ? 20.454 57.393 36.228 1.00 18.71 99 GLY A O 1
ATOM 741 N N . ALA A 1 108 ? 21.335 55.878 34.803 1.00 12.59 100 ALA A N 1
ATOM 742 C CA . ALA A 1 108 ? 20.054 55.252 34.487 1.00 10.42 100 ALA A CA 1
ATOM 743 C C . ALA A 1 108 ? 19.288 54.837 35.736 1.00 16.94 100 ALA A C 1
ATOM 744 O O . ALA A 1 108 ? 18.090 55.109 35.855 1.00 16.21 100 ALA A O 1
ATOM 746 N N . ALA A 1 109 ? 19.961 54.145 36.665 1.00 10.12 101 ALA A N 1
ATOM 747 C CA . ALA A 1 109 ? 19.272 53.601 37.836 1.00 12.83 101 ALA A CA 1
ATOM 748 C C . ALA A 1 109 ? 18.744 54.712 38.739 1.00 14.61 101 ALA A C 1
ATOM 749 O O . ALA A 1 109 ? 17.620 54.623 39.258 1.00 12.37 101 ALA A O 1
ATOM 751 N N . VAL A 1 110 ? 19.537 55.771 38.917 1.00 10.54 102 VAL A N 1
ATOM 752 C CA . VAL A 1 110 ? 19.101 56.938 39.678 1.00 14.38 102 VAL A CA 1
ATOM 753 C C . VAL A 1 110 ? 17.898 57.604 39.009 1.00 12.77 102 VAL A C 1
ATOM 754 O O . VAL A 1 110 ? 16.878 57.877 39.654 1.00 17.13 102 VAL A O 1
ATOM 758 N N . ALA A 1 111 ? 17.983 57.847 37.697 1.00 15.60 103 ALA A N 1
ATOM 759 C CA . ALA A 1 111 ? 16.925 58.596 37.016 1.00 13.85 103 ALA A CA 1
ATOM 760 C C . ALA A 1 111 ? 15.647 57.775 36.899 1.00 16.17 103 ALA A C 1
ATOM 761 O O . ALA A 1 111 ? 14.547 58.324 37.010 1.00 17.61 103 ALA A O 1
ATOM 763 N N . ALA A 1 112 ? 15.769 56.461 36.684 1.00 11.93 104 ALA A N 1
ATOM 764 C CA . ALA A 1 112 ? 14.588 55.601 36.741 1.00 19.41 104 ALA A CA 1
ATOM 765 C C . ALA A 1 112 ? 13.924 55.684 38.110 1.00 12.43 104 ALA A C 1
ATOM 766 O O . ALA A 1 112 ? 12.688 55.669 38.221 1.00 12.97 104 ALA A O 1
ATOM 768 N N . THR A 1 113 ? 14.730 55.770 39.165 1.00 15.56 105 THR A N 1
ATOM 769 C CA . THR A 1 113 ? 14.178 55.856 40.510 1.00 13.82 105 THR A CA 1
ATOM 770 C C . THR A 1 113 ? 13.419 57.164 40.716 1.00 13.03 105 THR A C 1
ATOM 771 O O . THR A 1 113 ? 12.290 57.166 41.233 1.00 14.22 105 THR A O 1
ATOM 775 N N . ASP A 1 114 ? 14.031 58.295 40.342 1.00 15.02 106 ASP A N 1
ATOM 776 C CA . ASP A 1 114 ? 13.321 59.571 40.387 1.00 15.47 106 ASP A CA 1
ATOM 777 C C . ASP A 1 114 ? 12.006 59.519 39.607 1.00 19.23 106 ASP A C 1
ATOM 778 O O . ASP A 1 114 ? 11.003 60.097 40.037 1.00 17.03 106 ASP A O 1
ATOM 783 N N . ALA A 1 115 ? 11.995 58.851 38.446 1.00 14.20 107 ALA A N 1
ATOM 784 C CA . ALA A 1 115 ? 10.803 58.860 37.599 1.00 14.84 107 ALA A CA 1
ATOM 785 C C . ALA A 1 115 ? 9.702 57.981 38.158 1.00 15.15 107 ALA A C 1
ATOM 786 O O . ALA A 1 115 ? 8.513 58.274 37.962 1.00 19.94 107 ALA A O 1
ATOM 788 N N . VAL A 1 116 ? 10.070 56.899 38.835 1.00 18.46 108 VAL A N 1
ATOM 789 C CA . VAL A 1 116 ? 9.049 55.999 39.360 1.00 20.32 108 VAL A CA 1
ATOM 790 C C . VAL A 1 116 ? 8.423 56.580 40.618 1.00 17.61 108 VAL A C 1
ATOM 791 O O . VAL A 1 116 ? 7.194 56.597 40.752 1.00 21.20 108 VAL A O 1
ATOM 795 N N . ILE A 1 117 ? 9.247 57.103 41.534 1.00 15.11 109 ILE A N 1
ATOM 796 C CA . ILE A 1 117 ? 8.718 57.711 42.752 1.00 15.63 109 ILE A CA 1
ATOM 797 C C . ILE A 1 117 ? 7.850 58.915 42.417 1.00 22.69 109 ILE A C 1
ATOM 798 O O . ILE A 1 117 ? 6.817 59.146 43.055 1.00 23.71 109 ILE A O 1
ATOM 803 N N . GLU A 1 118 ? 8.247 59.697 41.408 1.00 24.55 110 GLU A N 1
ATOM 804 C CA . GLU A 1 118 ? 7.471 60.858 40.994 1.00 22.88 110 GLU A CA 1
ATOM 805 C C . GLU A 1 118 ? 6.181 60.481 40.279 1.00 23.41 110 GLU A C 1
ATOM 806 O O . GLU A 1 118 ? 5.324 61.344 40.081 1.00 25.44 110 GLU A O 1
ATOM 808 N N . GLY A 1 119 ? 6.004 59.223 39.906 1.00 28.29 111 GLY A N 1
ATOM 809 C CA . GLY A 1 119 ? 4.809 58.830 39.201 1.00 30.23 111 GLY A CA 1
ATOM 810 C C . GLY A 1 119 ? 4.867 59.023 37.704 1.00 32.13 111 GLY A C 1
ATOM 811 O O . GLY A 1 119 ? 3.821 58.960 37.052 1.00 30.52 111 GLY A O 1
ATOM 812 N N . ARG A 1 120 ? 6.052 59.269 37.136 1.00 35.58 112 ARG A N 1
ATOM 813 C CA . ARG A 1 120 ? 6.161 59.310 35.680 1.00 33.57 112 ARG A CA 1
ATOM 814 C C . ARG A 1 120 ? 5.940 57.926 35.081 1.00 27.32 112 ARG A C 1
ATOM 815 O O . ARG A 1 120 ? 5.218 57.779 34.087 1.00 23.34 112 ARG A O 1
ATOM 817 N N . TYR A 1 121 ? 6.529 56.900 35.688 1.00 22.61 113 TYR A N 1
ATOM 818 C CA . TYR A 1 121 ? 6.333 55.519 35.274 1.00 22.03 113 TYR A CA 1
ATOM 819 C C . TYR A 1 121 ? 5.828 54.699 36.448 1.00 22.68 113 TYR A C 1
ATOM 820 O O . TYR A 1 121 ? 6.061 55.049 37.610 1.00 19.49 113 TYR A O 1
ATOM 829 N N . ASP A 1 122 ? 5.082 53.634 36.134 1.00 22.27 114 ASP A N 1
ATOM 830 C CA . ASP A 1 122 ? 4.775 52.638 37.157 1.00 19.82 114 ASP A CA 1
ATOM 831 C C . ASP A 1 122 ? 6.020 51.853 37.534 1.00 22.26 114 ASP A C 1
ATOM 832 O O . ASP A 1 122 ? 6.234 51.548 38.715 1.00 20.15 114 ASP A O 1
ATOM 837 N N . ASN A 1 123 ? 6.847 51.505 36.540 1.00 23.15 115 ASN A N 1
ATOM 838 C CA . ASN A 1 123 ? 8.105 50.810 36.793 1.00 22.48 115 ASN A CA 1
ATOM 839 C C . ASN A 1 123 ? 9.049 51.093 35.628 1.00 14.09 115 ASN A C 1
ATOM 840 O O . ASN A 1 123 ? 8.657 51.685 34.623 1.00 14.71 115 ASN A O 1
ATOM 845 N N . ALA A 1 124 ? 10.302 50.670 35.774 1.00 19.28 116 ALA A N 1
ATOM 846 C CA . ALA A 1 124 ? 11.314 50.931 34.754 1.00 19.34 116 ALA A CA 1
ATOM 847 C C . ALA A 1 124 ? 12.331 49.801 34.714 1.00 16.21 116 ALA A C 1
ATOM 848 O O . ALA A 1 124 ? 12.542 49.091 35.703 1.00 14.66 116 ALA A O 1
ATOM 850 N N . PHE A 1 125 ? 12.982 49.668 33.558 1.00 12.14 117 PHE A N 1
ATOM 851 C CA . PHE A 1 125 ? 14.121 48.780 33.348 1.00 11.59 117 PHE A CA 1
ATOM 852 C C . PHE A 1 125 ? 15.269 49.594 32.758 1.00 13.75 117 PHE A C 1
ATOM 853 O O . PHE A 1 125 ? 15.048 50.477 31.920 1.00 11.57 117 PHE A O 1
ATOM 861 N N . CYS A 1 126 ? 16.493 49.325 33.215 1.00 10.75 118 CYS A N 1
ATOM 862 C CA . CYS A 1 126 ? 17.700 49.998 32.713 1.00 12.22 118 CYS A CA 1
ATOM 863 C C . CYS A 1 126 ? 18.517 48.957 31.960 1.00 15.51 118 CYS A C 1
ATOM 864 O O . CYS A 1 126 ? 19.147 48.084 32.563 1.00 9.94 118 CYS A O 1
ATOM 867 N N . SER A 1 127 ? 18.484 49.042 30.636 1.00 16.97 119 SER A N 1
ATOM 868 C CA . SER A 1 127 ? 19.261 48.158 29.775 1.00 15.07 119 SER A CA 1
ATOM 869 C C . SER A 1 127 ? 20.650 48.793 29.632 1.00 16.18 119 SER A C 1
ATOM 870 O O . SER A 1 127 ? 20.891 49.629 28.760 1.00 13.59 119 SER A O 1
ATOM 873 N N . VAL A 1 128 ? 21.579 48.422 30.525 1.00 19.10 120 VAL A N 1
ATOM 874 C CA . VAL A 1 128 ? 22.841 49.148 30.665 1.00 14.38 120 VAL A CA 1
ATOM 875 C C . VAL A 1 128 ? 24.006 48.178 30.858 1.00 14.08 120 VAL A C 1
ATOM 876 O O . VAL A 1 128 ? 23.834 46.996 31.164 1.00 13.96 120 VAL A O 1
ATOM 880 N N . ARG A 1 129 ? 25.209 48.713 30.662 1.00 14.47 121 ARG A N 1
ATOM 881 C CA . ARG A 1 129 ? 26.508 48.062 30.684 1.00 15.13 121 ARG A CA 1
ATOM 882 C C . ARG A 1 129 ? 27.450 49.166 31.129 1.00 18.77 121 ARG A C 1
ATOM 883 O O . ARG A 1 129 ? 27.344 50.286 30.609 1.00 18.35 121 ARG A O 1
ATOM 891 N N . PRO A 1 130 ? 28.393 48.896 32.048 1.00 14.61 122 PRO A N 1
ATOM 892 C CA . PRO A 1 130 ? 28.694 47.632 32.720 1.00 8.80 122 PRO A CA 1
ATOM 893 C C . PRO A 1 130 ? 27.779 47.330 33.914 1.00 15.16 122 PRO A C 1
ATOM 894 O O . PRO A 1 130 ? 27.241 48.256 34.509 1.00 12.19 122 PRO A O 1
ATOM 898 N N . PRO A 1 131 ? 27.656 46.050 34.278 1.00 10.53 123 PRO A N 1
ATOM 899 C CA . PRO A 1 131 ? 26.777 45.667 35.391 1.00 8.63 123 PRO A CA 1
ATOM 900 C C . PRO A 1 131 ? 27.293 46.122 36.745 1.00 14.14 123 PRO A C 1
ATOM 901 O O . PRO A 1 131 ? 28.400 46.666 36.845 1.00 14.32 123 PRO A O 1
ATOM 905 N N . GLY A 1 132 ? 26.513 45.886 37.802 1.00 11.83 124 GLY A N 1
ATOM 906 C CA . GLY A 1 132 ? 26.835 46.532 39.055 1.00 14.36 124 GLY A CA 1
ATOM 907 C C . GLY A 1 132 ? 27.037 45.675 40.289 1.00 12.94 124 GLY A C 1
ATOM 908 O O . GLY A 1 132 ? 27.820 46.057 41.164 1.00 13.88 124 GLY A O 1
ATOM 909 N N . HIS A 1 133 ? 26.358 44.536 40.390 1.00 15.39 125 HIS A N 1
ATOM 910 C CA . HIS A 1 133 ? 26.091 43.992 41.722 1.00 21.39 125 HIS A CA 1
ATOM 911 C C . HIS A 1 133 ? 27.287 43.287 42.371 1.00 15.76 125 HIS A C 1
ATOM 912 O O . HIS A 1 133 ? 27.176 42.889 43.536 1.00 9.93 125 HIS A O 1
ATOM 919 N N . HIS A 1 134 ? 28.420 43.134 41.671 1.00 14.69 126 HIS A N 1
ATOM 920 C CA . HIS A 1 134 ? 29.661 42.689 42.306 1.00 18.33 126 HIS A CA 1
ATOM 921 C C . HIS A 1 134 ? 30.489 43.835 42.869 1.00 19.98 126 HIS A C 1
ATOM 922 O O . HIS A 1 134 ? 31.443 43.574 43.619 1.00 9.34 126 HIS A O 1
ATOM 929 N N . ALA A 1 135 ? 30.166 45.081 42.522 1.00 8.97 127 ALA A N 1
ATOM 930 C CA . ALA A 1 135 ? 30.993 46.221 42.927 1.00 11.80 127 ALA A CA 1
ATOM 931 C C . ALA A 1 135 ? 30.715 46.528 44.390 1.00 11.29 127 ALA A C 1
ATOM 932 O O . ALA A 1 135 ? 29.650 47.054 44.710 1.00 11.26 127 ALA A O 1
ATOM 934 N N . GLU A 1 136 ? 31.656 46.184 45.277 1.00 9.49 128 GLU A N 1
ATOM 935 C CA . GLU A 1 136 ? 31.548 46.498 46.701 1.00 14.47 128 GLU A CA 1
ATOM 936 C C . GLU A 1 136 ? 31.854 47.974 46.916 1.00 14.04 128 GLU A C 1
ATOM 937 O O . GLU A 1 136 ? 32.332 48.660 46.012 1.00 10.55 128 GLU A O 1
ATOM 943 N N . PRO A 1 137 ? 31.576 48.501 48.104 1.00 10.01 129 PRO A N 1
ATOM 944 C CA . PRO A 1 137 ? 31.936 49.897 48.381 1.00 13.37 129 PRO A CA 1
ATOM 945 C C . PRO A 1 137 ? 33.386 50.248 48.084 1.00 17.86 129 PRO A C 1
ATOM 946 O O . PRO A 1 137 ? 33.644 51.372 47.641 1.00 19.50 129 PRO A O 1
ATOM 950 N N . ALA A 1 138 ? 34.340 49.343 48.304 1.00 15.32 130 ALA A N 1
ATOM 951 C CA . ALA A 1 138 ? 35.715 49.615 47.891 1.00 17.84 130 ALA A CA 1
ATOM 952 C C . ALA A 1 138 ? 36.296 48.437 47.134 1.00 18.38 130 ALA A C 1
ATOM 953 O O . ALA A 1 138 ? 37.427 48.020 47.388 1.00 19.34 130 ALA A O 1
ATOM 955 N N . ARG A 1 139 ? 35.540 47.886 46.179 1.00 16.52 131 ARG A N 1
ATOM 956 C CA . ARG A 1 139 ? 36.103 46.828 45.338 1.00 20.14 131 ARG A CA 1
ATOM 957 C C . ARG A 1 139 ? 35.365 46.719 44.003 1.00 18.86 131 ARG A C 1
ATOM 958 O O . ARG A 1 139 ? 34.230 46.232 43.941 1.00 9.84 131 ARG A O 1
ATOM 966 N N . ALA A 1 140 ? 36.031 47.123 42.933 1.00 15.83 132 ALA A N 1
ATOM 967 C CA . ALA A 1 140 ? 35.557 46.778 41.599 1.00 16.62 132 ALA A CA 1
ATOM 968 C C . ALA A 1 140 ? 36.052 45.381 41.234 1.00 12.86 132 ALA A C 1
ATOM 969 O O . ALA A 1 140 ? 37.224 45.053 41.451 1.00 14.42 132 ALA A O 1
ATOM 971 N N . MET A 1 141 ? 35.162 44.556 40.687 1.00 11.89 133 MET A N 1
ATOM 972 C CA . MET A 1 141 ? 35.495 43.163 40.397 1.00 11.33 133 MET A CA 1
ATOM 973 C C . MET A 1 141 ? 34.389 42.537 39.567 1.00 13.40 133 MET A C 1
ATOM 974 O O . MET A 1 141 ? 33.243 43.008 39.562 1.00 10.19 133 MET A O 1
ATOM 979 N N . GLY A 1 142 ? 34.753 41.455 38.874 1.00 15.96 134 GLY A N 1
ATOM 980 C CA . GLY A 1 142 ? 33.810 40.630 38.143 1.00 12.22 134 GLY A CA 1
ATOM 981 C C . GLY A 1 142 ? 32.899 41.393 37.205 1.00 9.50 134 GLY A C 1
ATOM 982 O O . GLY A 1 142 ? 31.679 41.228 37.261 1.00 9.30 134 GLY A O 1
ATOM 983 N N . PHE A 1 143 ? 33.470 42.270 36.385 1.00 9.50 135 PHE A N 1
ATOM 984 C CA . PHE A 1 143 ? 32.789 43.051 35.347 1.00 12.46 135 PHE A CA 1
ATOM 985 C C . PHE A 1 143 ? 32.067 44.285 35.909 1.00 15.93 135 PHE A C 1
ATOM 986 O O . PHE A 1 143 ? 31.453 45.039 35.117 1.00 13.86 135 PHE A O 1
ATOM 994 N N . CYS A 1 144 ? 32.110 44.534 37.218 1.00 12.29 136 CYS A N 1
ATOM 995 C CA . CYS A 1 144 ? 31.331 45.591 37.852 1.00 12.55 136 CYS A CA 1
ATOM 996 C C . CYS A 1 144 ? 32.233 46.661 38.452 1.00 11.83 136 CYS A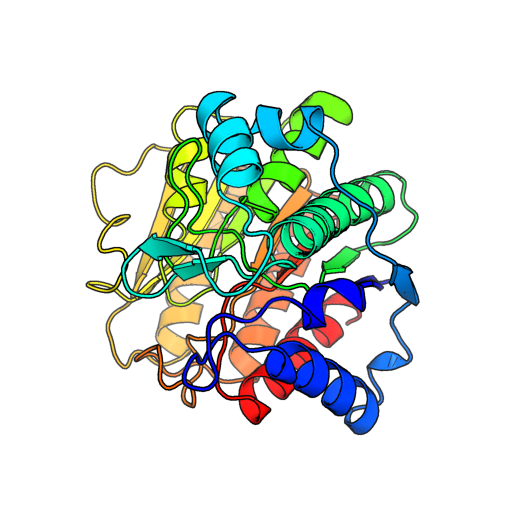 C 1
ATOM 997 O O . CYS A 1 144 ? 33.231 46.344 39.115 1.00 9.19 136 CYS A O 1
ATOM 1000 N N . PHE A 1 145 ? 31.839 47.929 38.261 1.00 9.54 137 PHE A N 1
ATOM 1001 C CA . PHE A 1 145 ? 32.587 49.092 38.739 1.00 9.08 137 PHE A CA 1
ATOM 1002 C C . PHE A 1 145 ? 31.871 49.882 39.830 1.00 10.18 137 PHE A C 1
ATOM 1003 O O . PHE A 1 145 ? 32.496 50.263 40.830 1.00 11.87 137 PHE A O 1
ATOM 1011 N N . PHE A 1 146 ? 30.586 50.196 39.631 1.00 8.91 138 PHE A N 1
ATOM 1012 C CA . PHE A 1 146 ? 29.726 50.830 40.616 1.00 13.24 138 PHE A CA 1
ATOM 1013 C C . PHE A 1 146 ? 28.445 50.012 40.712 1.00 13.59 138 PHE A C 1
ATOM 1014 O O . PHE A 1 146 ? 27.967 49.456 39.714 1.00 12.24 138 PHE A O 1
ATOM 1022 N N . ASN A 1 147 ? 27.883 49.940 41.914 1.00 14.28 139 ASN A N 1
ATOM 1023 C CA . ASN A 1 147 ? 26.728 49.078 42.156 1.00 11.33 139 ASN A CA 1
ATOM 1024 C C . ASN A 1 147 ? 25.455 49.857 41.823 1.00 8.86 139 ASN A C 1
ATOM 1025 O O . ASN A 1 147 ? 24.820 50.477 42.684 1.00 12.32 139 ASN A O 1
ATOM 1030 N N . ASN A 1 148 ? 25.069 49.792 40.547 1.00 8.88 140 ASN A N 1
ATOM 1031 C CA . ASN A 1 148 ? 23.903 50.523 40.050 1.00 12.51 140 ASN A CA 1
ATOM 1032 C C . ASN A 1 148 ? 22.671 50.328 40.926 1.00 11.94 140 ASN A C 1
ATOM 1033 O O . ASN A 1 148 ? 21.987 51.293 41.278 1.00 11.92 140 ASN A O 1
ATOM 1038 N N . VAL A 1 149 ? 22.351 49.078 41.251 1.00 10.94 141 VAL A N 1
ATOM 1039 C CA . VAL A 1 149 ? 21.137 48.808 42.007 1.00 14.55 141 VAL A CA 1
ATOM 1040 C C . VAL A 1 149 ? 21.239 49.377 43.413 1.00 12.78 141 VAL A C 1
ATOM 1041 O O . VAL A 1 149 ? 20.284 49.971 43.923 1.00 14.39 141 VAL A O 1
ATOM 1045 N N . ALA A 1 150 ? 22.395 49.215 44.058 1.00 11.75 142 ALA A N 1
ATOM 1046 C CA . ALA A 1 150 ? 22.571 49.731 45.417 1.00 14.87 142 ALA A CA 1
ATOM 1047 C C . ALA A 1 150 ? 22.507 51.250 45.444 1.00 12.34 142 ALA A C 1
ATOM 1048 O O . ALA A 1 150 ? 21.971 51.845 46.388 1.00 13.72 142 ALA A O 1
ATOM 1050 N N . ILE A 1 151 ? 23.082 51.885 44.423 1.00 13.34 143 ILE A N 1
ATOM 1051 C CA . ILE A 1 151 ? 23.062 53.335 44.280 1.00 16.86 143 ILE A CA 1
ATOM 1052 C C . ILE A 1 151 ? 21.631 53.833 44.098 1.00 19.67 143 ILE A C 1
ATOM 1053 O O . ILE A 1 151 ? 21.226 54.833 44.709 1.00 22.53 143 ILE A O 1
ATOM 1058 N N . ALA A 1 152 ? 20.828 53.119 43.293 1.00 12.40 144 ALA A N 1
ATOM 1059 C CA . ALA A 1 152 ? 19.424 53.497 43.148 1.00 12.24 144 ALA A CA 1
ATOM 1060 C C . ALA A 1 152 ? 18.662 53.322 44.456 1.00 14.75 144 ALA A C 1
ATOM 1061 O O . ALA A 1 152 ? 17.910 54.215 44.855 1.00 17.15 144 ALA A O 1
ATOM 1063 N N . ALA A 1 153 ? 18.863 52.210 45.164 1.00 14.01 145 ALA A N 1
ATOM 1064 C CA . ALA A 1 153 ? 18.163 52.045 46.440 1.00 14.43 145 ALA A CA 1
ATOM 1065 C C . ALA A 1 153 ? 18.580 53.114 47.450 1.00 16.79 145 ALA A C 1
ATOM 1066 O O . ALA A 1 153 ? 17.737 53.657 48.175 1.00 16.63 145 ALA A O 1
ATOM 1068 N N . ARG A 1 154 ? 19.880 53.430 47.529 1.00 15.61 146 ARG A N 1
ATOM 1069 C CA . ARG A 1 154 ? 20.284 54.457 48.489 1.00 14.18 146 ARG A CA 1
ATOM 1070 C C . ARG A 1 154 ? 19.795 55.836 48.064 1.00 16.09 146 ARG A C 1
ATOM 1071 O O . ARG A 1 154 ? 19.591 56.696 48.927 1.00 15.31 146 ARG A O 1
ATOM 1079 N N . HIS A 1 155 ? 19.568 56.050 46.764 1.00 16.91 147 HIS A N 1
ATOM 1080 C CA . HIS A 1 155 ? 18.948 57.296 46.316 1.00 14.56 147 HIS A CA 1
ATOM 1081 C C . HIS A 1 155 ? 17.545 57.440 46.888 1.00 12.15 147 HIS A C 1
ATOM 1082 O O . HIS A 1 155 ? 17.179 58.507 47.393 1.00 15.67 147 HIS A O 1
ATOM 1089 N N . ALA A 1 156 ? 16.747 56.367 46.827 1.00 12.07 148 ALA A N 1
ATOM 1090 C CA . ALA A 1 156 ? 15.370 56.420 47.324 1.00 17.96 148 ALA A CA 1
ATOM 1091 C C . ALA A 1 156 ? 15.306 56.556 48.846 1.00 21.96 148 ALA A C 1
ATOM 1092 O O . ALA A 1 156 ? 14.368 57.178 49.366 1.00 13.53 148 ALA A O 1
ATOM 1094 N N . LEU A 1 157 ? 16.305 56.014 49.564 1.00 18.47 149 LEU A N 1
ATOM 1095 C CA . LEU A 1 157 ? 16.335 56.098 51.025 1.00 18.08 149 LEU A CA 1
ATOM 1096 C C . LEU A 1 157 ? 16.709 57.500 51.507 1.00 16.45 149 LEU A C 1
ATOM 1097 O O . LEU A 1 157 ? 16.018 58.078 52.347 1.00 17.20 149 LEU A O 1
ATOM 1102 N N . GLU A 1 158 ? 17.800 58.060 50.988 1.00 16.47 150 GLU A N 1
ATOM 1103 C CA . GLU A 1 158 ? 18.357 59.317 51.489 1.00 18.78 150 GLU A CA 1
ATOM 1104 C C . GLU A 1 158 ? 17.796 60.557 50.803 1.00 18.91 150 GLU A C 1
ATOM 1105 O O . GLU A 1 158 ? 17.736 61.621 51.423 1.00 20.62 150 GLU A O 1
ATOM 1111 N N . VAL A 1 159 ? 17.426 60.470 49.531 1.00 17.22 151 VAL A N 1
ATOM 1112 C CA . VAL A 1 159 ? 16.902 61.638 48.826 1.00 20.99 151 VAL A CA 1
ATOM 1113 C C . VAL A 1 159 ? 15.375 61.669 48.877 1.00 24.80 151 VAL A C 1
ATOM 1114 O O . VAL A 1 159 ? 14.770 62.672 49.269 1.00 29.01 151 VAL A O 1
ATOM 1118 N N . HIS A 1 160 ? 14.722 60.563 48.531 1.00 19.58 152 HIS A N 1
ATOM 1119 C CA . HIS A 1 160 ? 13.273 60.494 48.597 1.00 20.43 152 HIS A CA 1
ATOM 1120 C C . HIS A 1 160 ? 12.749 60.069 49.968 1.00 23.37 152 HIS A C 1
ATOM 1121 O O . HIS A 1 160 ? 11.529 59.979 50.141 1.00 27.07 152 HIS A O 1
ATOM 1128 N N . LYS A 1 161 ? 13.635 59.836 50.946 1.00 20.65 153 LYS A N 1
ATOM 1129 C CA . LYS A 1 161 ? 13.290 59.579 52.350 1.00 23.85 153 LYS A CA 1
ATOM 1130 C C . LYS A 1 161 ? 12.364 58.379 52.542 1.00 21.79 153 LYS A C 1
ATOM 1131 O O . LYS A 1 161 ? 11.643 58.309 53.551 1.00 21.31 153 LYS A O 1
ATOM 1137 N N . LEU A 1 162 ? 12.368 57.423 51.614 1.00 18.37 154 LEU A N 1
ATOM 1138 C CA . LEU A 1 162 ? 11.705 56.149 51.871 1.00 19.73 154 LEU A CA 1
ATOM 1139 C C . LEU A 1 162 ? 12.288 55.494 53.124 1.00 22.20 154 LEU A C 1
ATOM 1140 O O . LEU A 1 162 ? 13.443 55.728 53.491 1.00 20.28 154 LEU A O 1
ATOM 1145 N N . GLU A 1 163 ? 11.473 54.676 53.791 1.00 14.91 155 GLU A N 1
ATOM 1146 C CA . GLU A 1 163 ? 11.895 53.995 55.007 1.00 21.28 155 GLU A CA 1
ATOM 1147 C C . GLU A 1 163 ? 12.298 52.546 54.786 1.00 24.39 155 GLU A C 1
ATOM 1148 O O . GLU A 1 163 ? 13.138 52.031 55.534 1.00 24.39 155 GLU A O 1
ATOM 1154 N N . ARG A 1 164 ? 11.708 51.861 53.809 1.00 14.14 156 ARG A N 1
ATOM 1155 C CA . ARG A 1 164 ? 12.010 50.451 53.590 1.00 13.99 156 ARG A CA 1
ATOM 1156 C C . ARG A 1 164 ? 12.046 50.155 52.098 1.00 14.39 156 ARG A C 1
ATOM 1157 O O . ARG A 1 164 ? 11.101 50.490 51.375 1.00 18.26 156 ARG A O 1
ATOM 1165 N N . VAL A 1 165 ? 13.121 49.506 51.645 1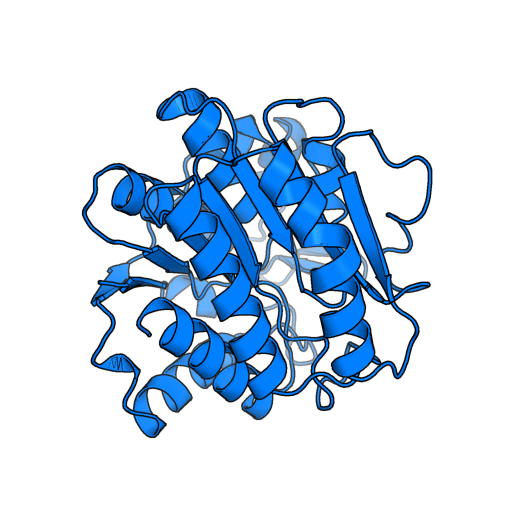.00 12.70 157 VAL A N 1
ATOM 1166 C CA . VAL A 1 165 ? 13.209 49.050 50.263 1.00 15.37 157 VAL A CA 1
ATOM 1167 C C . VAL A 1 165 ? 13.689 47.604 50.251 1.00 17.41 157 VAL A C 1
ATOM 1168 O O . VAL A 1 165 ? 14.356 47.146 51.183 1.00 15.43 157 VAL A O 1
ATOM 1172 N N . ALA A 1 166 ? 13.336 46.878 49.191 1.00 20.63 158 ALA A N 1
ATOM 1173 C CA . ALA A 1 166 ? 13.837 45.529 48.976 1.00 18.19 158 ALA A CA 1
ATOM 1174 C C . ALA A 1 166 ? 14.608 45.450 47.669 1.00 16.83 158 ALA A C 1
ATOM 1175 O O . ALA A 1 166 ? 14.200 46.026 46.648 1.00 15.72 158 ALA A O 1
ATOM 1177 N N . ILE A 1 167 ? 15.714 44.712 47.708 1.00 10.80 159 ILE A N 1
ATOM 1178 C CA . ILE A 1 167 ? 16.525 44.430 46.530 1.00 12.80 159 ILE A CA 1
ATOM 1179 C C . ILE A 1 167 ? 16.361 42.961 46.174 1.00 14.34 159 ILE A C 1
ATOM 1180 O O . ILE A 1 167 ? 16.667 42.086 46.990 1.00 14.14 159 ILE A O 1
ATOM 1185 N N . ILE A 1 168 ? 15.894 42.695 44.952 1.00 17.90 160 ILE A N 1
ATOM 1186 C CA .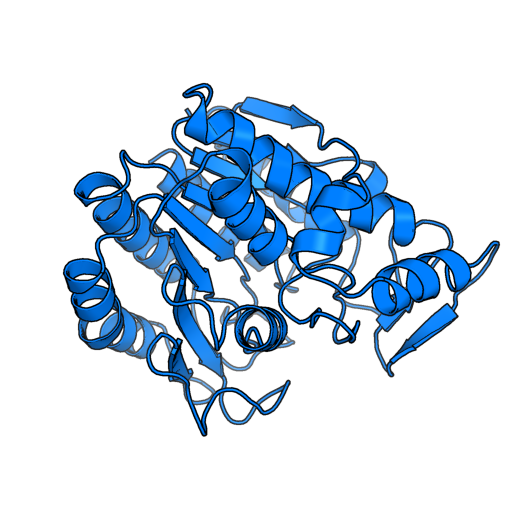 ILE A 1 168 ? 15.744 41.342 44.423 1.00 16.55 160 ILE A CA 1
ATOM 1187 C C . ILE A 1 168 ? 16.887 41.076 43.450 1.00 19.89 160 ILE A C 1
ATOM 1188 O O . IL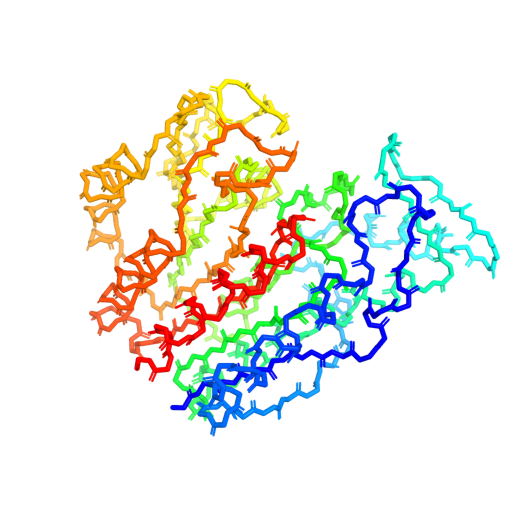E A 1 168 ? 17.043 41.802 42.464 1.00 20.08 160 ILE A O 1
ATOM 1193 N N . ASP A 1 169 ? 17.647 40.006 43.673 1.00 13.51 161 ASP A N 1
ATOM 1194 C CA . ASP A 1 169 ? 18.778 39.684 42.806 1.00 14.12 161 ASP A CA 1
ATOM 1195 C C . ASP A 1 169 ? 18.630 38.242 42.333 1.00 18.11 161 ASP A C 1
ATOM 1196 O O . ASP A 1 169 ? 18.815 37.317 43.128 1.00 25.16 161 ASP A O 1
ATOM 1201 N N . PHE A 1 170 ? 18.293 38.035 41.052 1.00 10.16 162 PHE A N 1
ATOM 1202 C CA . PHE A 1 170 ? 18.188 36.680 40.506 1.00 14.35 162 PHE A CA 1
ATOM 1203 C C . PHE A 1 170 ? 19.269 36.357 39.462 1.00 11.71 162 PHE A C 1
ATOM 1204 O O . PHE A 1 170 ? 19.143 35.368 38.738 1.00 10.53 162 PHE A O 1
ATOM 1212 N N . ASP A 1 171 ? 20.340 37.142 39.402 1.00 9.94 163 ASP A N 1
ATOM 1213 C CA . ASP A 1 171 ? 21.559 36.753 38.690 1.00 17.79 163 ASP A CA 1
ATOM 1214 C C . ASP A 1 171 ? 22.139 35.441 39.251 1.00 17.77 163 ASP A C 1
ATOM 1215 O O . ASP A 1 171 ? 22.010 35.132 40.440 1.00 17.77 163 ASP A O 1
ATOM 1220 N N . VAL A 1 172 ? 22.799 34.659 38.388 1.00 10.21 164 VAL A N 1
ATOM 1221 C CA . VAL A 1 172 ? 23.373 33.379 38.830 1.00 12.08 164 VAL A CA 1
ATOM 1222 C C . VAL A 1 172 ? 24.491 33.577 39.872 1.00 18.36 164 VAL A C 1
ATOM 1223 O O . VAL A 1 172 ? 24.668 32.750 40.781 1.00 13.76 164 VAL A O 1
ATOM 1227 N N . HIS A 1 173 ? 25.243 34.666 39.766 1.00 15.82 165 HIS A N 1
ATOM 1228 C CA . HIS A 1 173 ? 26.311 35.003 40.692 1.00 14.92 165 HIS A CA 1
ATOM 1229 C C . HIS A 1 173 ? 25.751 35.781 41.879 1.00 18.01 165 HIS A C 1
ATOM 1230 O O . HIS A 1 173 ? 24.877 36.635 41.711 1.00 9.65 165 HIS A O 1
ATOM 1237 N N . HIS A 1 174 ? 26.265 35.481 43.077 1.00 17.31 166 HIS A N 1
ATOM 1238 C CA . HIS A 1 174 ? 25.871 36.206 44.279 1.00 13.69 166 HIS A CA 1
ATOM 1239 C C . HIS A 1 174 ? 26.194 37.689 44.147 1.00 12.72 166 HIS A C 1
ATOM 1240 O O . HIS A 1 174 ? 27.282 38.064 43.709 1.00 9.55 166 HIS A O 1
ATOM 1247 N N . GLY A 1 175 ? 25.247 38.541 44.543 1.00 9.48 167 GLY A N 1
ATOM 1248 C CA . GLY A 1 175 ? 25.532 39.959 44.628 1.00 9.29 167 GLY A CA 1
ATOM 1249 C C . GLY A 1 175 ? 26.311 40.355 45.871 1.00 9.39 167 GLY A C 1
ATOM 1250 O O . GLY A 1 175 ? 25.770 41.029 46.749 1.00 13.93 167 GLY A O 1
ATOM 1251 N N . ASN A 1 176 ? 27.591 39.967 45.937 1.00 11.60 168 ASN A N 1
ATOM 1252 C CA . ASN A 1 176 ? 28.465 40.340 47.045 1.00 15.40 168 ASN A CA 1
ATOM 1253 C C . ASN A 1 176 ? 28.504 41.853 47.261 1.00 22.35 168 ASN A C 1
ATOM 1254 O O . ASN A 1 176 ? 28.594 42.323 48.406 1.00 15.19 168 ASN A O 1
ATOM 1259 N N . GLY A 1 177 ? 28.470 42.630 46.167 1.00 9.34 169 GLY A N 1
ATOM 1260 C CA . GLY A 1 177 ? 28.541 44.075 46.293 1.00 9.28 169 GLY A CA 1
ATOM 1261 C C . GLY A 1 177 ? 27.372 44.635 47.069 1.00 16.07 169 GLY A C 1
ATOM 1262 O O . GLY A 1 177 ? 27.535 45.525 47.914 1.00 15.35 169 GLY A O 1
ATOM 1263 N N . THR A 1 178 ? 26.183 44.085 46.826 1.00 9.24 170 THR A N 1
ATOM 1264 C CA . THR A 1 178 ? 25.000 44.520 47.552 1.00 12.67 170 THR A CA 1
ATOM 1265 C C . THR A 1 178 ? 25.057 44.076 49.013 1.00 9.59 170 THR A C 1
ATOM 1266 O O . THR A 1 178 ? 24.698 44.846 49.907 1.00 17.35 170 THR A O 1
ATOM 1270 N N . GLU A 1 179 ? 25.557 42.864 49.285 1.00 13.28 171 GLU A N 1
ATOM 1271 C CA . GLU A 1 179 ? 25.668 42.424 50.680 1.00 14.01 171 GLU A CA 1
ATOM 1272 C C . GLU A 1 179 ? 26.647 43.302 51.464 1.00 14.37 171 GLU A C 1
ATOM 1273 O O . GLU A 1 179 ? 26.414 43.622 52.640 1.00 10.41 171 GLU A O 1
ATOM 1279 N N . ALA A 1 180 ? 27.732 43.714 50.814 1.00 11.06 172 ALA A N 1
ATOM 1280 C CA . ALA A 1 180 ? 28.782 44.504 51.447 1.00 13.66 172 ALA A CA 1
ATOM 1281 C C . ALA A 1 180 ? 28.359 45.941 51.681 1.00 15.49 172 ALA A C 1
ATOM 1282 O O . ALA A 1 180 ? 28.975 46.638 52.504 1.00 15.81 172 ALA A O 1
ATOM 1284 N N . ALA A 1 181 ? 27.346 46.402 50.954 1.00 10.05 173 ALA A N 1
ATOM 1285 C CA . ALA A 1 181 ? 26.855 47.759 51.123 1.00 13.16 173 ALA A CA 1
ATOM 1286 C C . ALA A 1 181 ? 25.864 47.859 52.280 1.00 11.89 173 ALA A C 1
ATOM 1287 O O . ALA A 1 181 ? 25.847 48.876 52.978 1.00 13.02 173 ALA A O 1
ATOM 1289 N N . PHE A 1 182 ? 25.030 46.825 52.487 1.00 10.37 174 PHE A N 1
ATOM 1290 C CA . PHE A 1 182 ? 23.796 46.957 53.271 1.00 16.57 174 PHE A CA 1
ATOM 1291 C C . PHE A 1 182 ? 23.691 46.042 54.494 1.00 14.42 174 PHE A C 1
ATOM 1292 O O . PHE A 1 182 ? 22.605 45.928 55.073 1.00 16.24 174 PHE A O 1
ATOM 1300 N N . SER A 1 183 ? 24.773 45.422 54.946 1.00 11.36 175 SER A N 1
ATOM 1301 C CA . SER A 1 183 ? 24.605 44.474 56.041 1.00 11.29 175 SER A CA 1
ATOM 1302 C C . SER A 1 183 ? 24.364 45.136 57.393 1.00 17.02 175 SER A C 1
ATOM 1303 O O . SER A 1 183 ? 23.961 44.441 58.333 1.00 15.09 175 SER A O 1
ATOM 1306 N N . ASN A 1 184 ? 24.593 46.447 57.516 1.00 11.96 176 ASN A N 1
ATOM 1307 C CA . ASN A 1 184 ? 24.216 47.210 58.701 1.00 12.28 176 ASN A CA 1
ATOM 1308 C C . ASN A 1 184 ? 22.972 48.089 58.497 1.00 14.77 176 ASN A C 1
ATOM 1309 O O . ASN A 1 184 ? 22.726 48.975 59.328 1.00 14.34 176 ASN A O 1
ATOM 1314 N N . ASP A 1 185 ? 22.199 47.908 57.415 1.00 15.30 177 ASP A N 1
ATOM 1315 C CA . ASP A 1 185 ? 21.140 48.864 57.049 1.00 13.05 177 ASP A CA 1
ATOM 1316 C C . ASP A 1 185 ? 19.770 48.194 57.142 1.00 16.78 177 ASP A C 1
ATOM 1317 O O . ASP A 1 185 ? 19.297 47.582 56.171 1.00 11.91 177 ASP A O 1
ATOM 1322 N N . ALA A 1 186 ? 19.109 48.367 58.292 1.00 15.08 178 ALA A N 1
ATOM 1323 C CA . ALA A 1 186 ? 17.823 47.724 58.541 1.00 15.56 178 ALA A CA 1
ATOM 1324 C C . ALA A 1 186 ? 16.721 48.218 57.603 1.00 20.03 178 ALA A C 1
ATOM 1325 O O . ALA A 1 186 ? 15.688 47.551 57.491 1.00 17.27 178 ALA A O 1
ATOM 1327 N N . ARG A 1 187 ? 16.929 49.340 56.902 1.00 18.00 179 ARG A N 1
ATOM 1328 C CA . ARG A 1 187 ? 15.961 49.828 55.925 1.00 12.85 179 ARG A CA 1
ATOM 1329 C C . ARG A 1 187 ? 15.951 49.011 54.634 1.00 14.24 179 ARG A C 1
ATOM 1330 O O . ARG A 1 187 ? 15.111 49.268 53.771 1.00 15.01 179 ARG A O 1
ATOM 1338 N N . VAL A 1 188 ? 16.873 48.061 54.465 1.00 13.83 180 VAL A N 1
ATOM 1339 C CA . VAL A 1 188 ? 17.024 47.298 53.230 1.00 15.67 180 VAL A CA 1
ATOM 1340 C C . VAL A 1 188 ? 16.792 45.823 53.536 1.00 14.28 180 VAL A C 1
ATOM 1341 O O . VAL A 1 188 ? 17.290 45.305 54.540 1.00 15.37 180 VAL A O 1
ATOM 1345 N N . LEU A 1 189 ? 16.065 45.139 52.654 1.00 15.07 181 LEU A N 1
ATOM 1346 C CA . LEU A 1 189 ? 15.998 43.681 52.651 1.00 11.53 181 LEU A CA 1
ATOM 1347 C C . LEU A 1 189 ? 16.515 43.166 51.314 1.00 11.13 181 LEU A C 1
ATOM 1348 O O . LEU A 1 189 ? 16.053 43.607 50.250 1.00 14.61 181 LEU A O 1
ATOM 1353 N N . MET A 1 190 ? 17.458 42.233 51.362 1.00 10.94 182 MET A N 1
ATOM 1354 C CA . MET A 1 190 ? 17.993 41.603 50.164 1.00 13.94 182 MET A CA 1
ATOM 1355 C C . MET A 1 190 ? 17.466 40.177 50.041 1.00 11.17 182 MET A C 1
ATOM 1356 O O . MET A 1 190 ? 17.724 39.344 50.914 1.00 17.92 182 MET A O 1
ATOM 1361 N N . CYS A 1 191 ? 16.771 39.893 48.946 1.00 10.84 183 CYS A N 1
ATOM 1362 C CA . CYS A 1 191 ? 16.317 38.550 48.586 1.00 16.50 183 CYS A CA 1
ATOM 1363 C C . CYS A 1 191 ? 16.986 38.137 47.285 1.00 14.36 183 CYS A C 1
ATOM 1364 O O . CYS A 1 191 ? 16.942 38.885 46.305 1.00 11.20 183 CYS A O 1
ATOM 1367 N N . SER A 1 192 ? 17.573 36.945 47.261 1.00 12.01 184 SER A N 1
ATOM 1368 C CA . SER A 1 192 ? 18.306 36.541 46.077 1.00 14.11 184 SER A CA 1
ATOM 1369 C C . SER A 1 192 ? 18.309 35.021 45.933 1.00 16.87 184 SER A C 1
ATOM 1370 O O . SER A 1 192 ? 17.941 34.276 46.849 1.00 15.16 184 SER A O 1
ATOM 1373 N N . ILE A 1 193 ? 18.684 34.575 44.739 1.00 13.37 185 ILE A N 1
ATOM 1374 C CA . ILE A 1 193 ? 19.139 33.210 44.516 1.00 11.90 185 ILE A CA 1
ATOM 1375 C C . ILE A 1 193 ? 20.537 33.311 43.937 1.00 10.81 185 ILE A C 1
ATOM 1376 O O . ILE A 1 193 ? 20.898 34.327 43.345 1.00 15.79 185 ILE A O 1
ATOM 1381 N N . PHE A 1 194 ? 21.330 32.255 44.111 1.00 11.01 186 PHE A N 1
ATOM 1382 C CA . PHE A 1 194 ? 22.686 32.275 43.567 1.00 14.77 186 PHE A CA 1
ATOM 1383 C C . PHE A 1 194 ? 23.244 30.863 43.492 1.00 12.52 186 PHE A C 1
ATOM 1384 O O . PHE A 1 194 ? 22.965 30.036 44.360 1.00 12.78 186 PHE A O 1
ATOM 1392 N N . GLN A 1 195 ? 23.998 30.582 42.434 1.00 14.30 187 GLN A N 1
ATOM 1393 C CA . GLN A 1 195 ? 24.641 29.284 42.340 1.00 14.48 187 GLN A CA 1
ATOM 1394 C C . GLN A 1 195 ? 25.739 29.169 43.391 1.00 13.48 187 GLN A C 1
ATOM 1395 O O . GLN A 1 195 ? 26.506 30.106 43.625 1.00 13.99 187 GLN A O 1
ATOM 1401 N N . HIS A 1 196 ? 25.796 28.001 44.033 1.00 13.16 188 HIS A N 1
ATOM 1402 C CA . HIS A 1 196 ? 26.623 27.777 45.156 1.00 14.38 188 HIS A CA 1
ATOM 1403 C C . HIS A 1 196 ? 27.079 26.322 45.134 1.00 15.39 188 HIS A C 1
ATOM 1404 O O . HIS A 1 196 ? 26.239 25.429 44.915 1.00 19.61 188 HIS A O 1
ATOM 1411 N N . PRO A 1 197 ? 28.390 26.044 45.321 1.00 14.78 189 PRO A N 1
ATOM 1412 C CA . PRO A 1 197 ? 29.493 27.009 45.443 1.00 13.26 189 PRO A CA 1
ATOM 1413 C C . PRO A 1 197 ? 29.942 27.519 44.074 1.00 20.93 189 PRO A C 1
ATOM 1414 O O . PRO A 1 197 ? 30.180 26.720 43.186 1.00 20.59 189 PRO A O 1
ATOM 1418 N N . PHE A 1 198 ? 30.056 28.834 43.924 1.00 21.47 190 PHE A N 1
ATOM 1419 C CA . PHE A 1 198 ? 30.285 29.444 42.625 1.00 20.53 190 PHE A CA 1
ATOM 1420 C C . PHE A 1 198 ? 30.766 30.860 42.862 1.00 16.66 190 PHE A C 1
ATOM 1421 O O . PHE A 1 198 ? 30.517 31.444 43.922 1.00 14.16 190 PHE A O 1
ATOM 1429 N N . TYR A 1 199 ? 31.439 31.404 41.850 1.00 15.70 191 TYR A N 1
ATOM 1430 C CA . TYR A 1 199 ? 31.901 32.780 41.888 1.00 12.28 191 TYR A CA 1
ATOM 1431 C C . TYR A 1 199 ? 30.754 33.693 42.308 1.00 13.97 191 TYR A C 1
ATOM 1432 O O . TYR A 1 199 ? 29.649 33.572 41.768 1.00 12.91 191 TYR A O 1
ATOM 1441 N N . PRO A 1 200 ? 30.974 34.638 43.245 1.00 15.78 192 PRO A N 1
ATOM 1442 C CA . PRO A 1 200 ? 32.230 35.060 43.875 1.00 12.90 192 PRO A CA 1
ATOM 1443 C C . PRO A 1 200 ? 32.623 34.291 45.143 1.00 16.44 192 PRO A C 1
ATOM 1444 O O . PRO A 1 200 ? 33.502 34.755 45.865 1.00 15.69 192 PRO A O 1
ATOM 1448 N N . PHE A 1 201 ? 31.931 33.186 45.432 1.00 13.25 193 PHE A N 1
ATOM 1449 C CA . PHE A 1 201 ? 32.251 32.298 46.546 1.00 17.27 193 PHE A CA 1
ATOM 1450 C C . PHE A 1 201 ? 31.944 32.909 47.912 1.00 18.34 193 PHE A C 1
ATOM 1451 O O . PHE A 1 201 ? 32.584 32.562 48.901 1.00 17.04 193 PHE A O 1
ATOM 1459 N N . THR A 1 202 ? 30.948 33.786 48.000 1.00 19.66 194 THR A N 1
ATOM 1460 C CA . THR A 1 202 ? 30.488 34.307 49.283 1.00 19.33 194 THR A CA 1
ATOM 1461 C C . THR A 1 202 ? 28.969 34.377 49.266 1.00 17.37 194 THR A C 1
ATOM 1462 O O . THR A 1 202 ? 28.333 34.178 48.233 1.00 14.53 194 THR A O 1
ATOM 1466 N N . GLY A 1 203 ? 28.385 34.685 50.425 1.00 21.42 195 GLY A N 1
ATOM 1467 C CA . GLY A 1 203 ? 26.953 34.841 50.551 1.00 20.43 195 GLY A CA 1
ATOM 1468 C C . GLY A 1 203 ? 26.237 33.679 51.209 1.00 15.29 195 GLY A C 1
ATOM 1469 O O . GLY A 1 203 ? 25.036 33.787 51.486 1.00 13.51 195 GLY A O 1
ATOM 1470 N N . ALA A 1 204 ? 26.924 32.577 51.461 1.00 16.44 196 ALA A N 1
ATOM 1471 C CA . ALA A 1 204 ? 26.295 31.455 52.140 1.00 15.89 196 ALA A CA 1
ATOM 1472 C C . ALA A 1 204 ? 26.427 31.520 53.656 1.00 22.30 196 ALA A C 1
ATOM 1473 O O . ALA A 1 204 ? 25.635 30.872 54.348 1.00 22.98 196 ALA A O 1
ATOM 1475 N N . ASP A 1 205 ? 27.383 32.291 54.195 1.00 20.98 197 ASP A N 1
ATOM 1476 C CA . ASP A 1 205 ? 27.698 32.236 55.621 1.00 21.62 197 ASP A CA 1
ATOM 1477 C C . ASP A 1 205 ? 27.667 33.622 56.253 1.00 19.49 197 ASP A C 1
ATOM 1478 O O . ASP A 1 205 ? 27.839 34.643 55.584 1.00 18.53 197 ASP A O 1
ATOM 1483 N N . ASN A 1 206 ? 27.446 33.634 57.567 1.00 16.43 198 ASN A N 1
ATOM 1484 C CA . ASN A 1 206 ? 27.430 34.869 58.351 1.00 16.38 198 ASN A CA 1
ATOM 1485 C C . ASN A 1 206 ? 26.517 35.900 57.709 1.00 18.71 198 ASN A C 1
ATOM 1486 O O . ASN A 1 206 ? 26.910 37.047 57.469 1.00 19.23 198 ASN A O 1
ATOM 1491 N N . GLN A 1 207 ? 25.288 35.466 57.404 1.00 18.41 199 GLN A N 1
ATOM 1492 C CA A GLN A 1 207 ? 24.304 36.318 56.749 0.60 15.64 199 GLN A CA 1
ATOM 1493 C CA B GLN A 1 207 ? 24.317 36.332 56.754 0.40 15.62 199 GLN A CA 1
ATOM 1494 C C . GLN A 1 207 ? 23.671 37.242 57.789 1.00 14.70 199 GLN A C 1
ATOM 1495 O O . GLN A 1 207 ? 23.083 36.771 58.765 1.00 16.74 199 GLN A O 1
ATOM 1506 N N . ALA A 1 208 ? 23.782 38.549 57.575 1.00 15.06 200 ALA A N 1
ATOM 1507 C CA . ALA A 1 208 ? 23.110 39.513 58.428 1.00 20.17 200 ALA A CA 1
ATOM 1508 C C . ALA A 1 208 ? 21.608 39.244 58.414 1.00 17.02 200 ALA A C 1
ATOM 1509 O O . ALA A 1 208 ? 21.087 38.632 57.472 1.00 14.82 200 ALA A O 1
ATOM 1511 N N . PRO A 1 209 ? 20.888 39.708 59.440 1.00 15.74 201 PRO A N 1
ATOM 1512 C CA . PRO A 1 209 ? 19.450 39.391 59.536 1.00 12.89 201 PRO A CA 1
ATOM 1513 C C . PRO A 1 209 ? 18.609 39.926 58.386 1.00 13.93 201 PRO A C 1
ATOM 1514 O O . PRO A 1 209 ? 17.515 39.403 58.149 1.00 20.43 201 PRO A O 1
ATOM 1518 N N . ASN A 1 210 ? 19.065 40.948 57.669 1.00 14.45 202 ASN A N 1
ATOM 1519 C CA . ASN A 1 210 ? 18.347 41.460 56.509 1.00 20.03 202 ASN A CA 1
ATOM 1520 C C . ASN A 1 210 ? 18.793 40.814 55.195 1.00 20.03 202 ASN A C 1
ATOM 1521 O O . ASN A 1 210 ? 18.484 41.347 54.124 1.00 24.60 202 ASN A O 1
ATOM 1526 N N . MET A 1 211 ? 19.504 39.690 55.244 1.00 18.75 203 MET A N 1
ATOM 1527 C CA . MET A 1 211 ? 20.014 39.035 54.044 1.00 18.08 203 MET A CA 1
ATOM 1528 C C . MET A 1 211 ? 19.301 37.707 53.843 1.00 25.76 203 MET A C 1
ATOM 1529 O O . MET A 1 211 ? 19.464 36.782 54.648 1.00 33.93 203 MET A O 1
ATOM 1534 N N . CYS A 1 212 ? 18.543 37.612 52.757 1.00 17.48 204 CYS A N 1
ATOM 1535 C CA . CYS A 1 212 ? 17.756 36.431 52.414 1.00 17.65 204 CYS A CA 1
ATOM 1536 C C . CYS A 1 212 ? 18.235 35.918 51.050 1.00 13.69 204 CYS A C 1
ATOM 1537 O O . CYS A 1 212 ? 17.552 36.036 50.027 1.00 15.50 204 CYS A O 1
ATOM 1540 N N . ASN A 1 213 ? 19.440 35.340 51.052 1.00 11.46 205 ASN A N 1
ATOM 1541 C CA . ASN A 1 213 ? 20.166 34.923 49.859 1.00 15.55 205 ASN A CA 1
ATOM 1542 C C . ASN A 1 213 ? 20.175 33.403 49.836 1.00 17.19 205 ASN A C 1
ATOM 1543 O O . ASN A 1 213 ? 20.753 32.760 50.720 1.00 17.93 205 ASN A O 1
ATOM 1548 N N . VAL A 1 214 ? 19.493 32.823 48.864 1.00 16.32 206 VAL A N 1
ATOM 1549 C CA . VAL A 1 214 ? 19.223 31.391 48.858 1.00 16.84 206 VAL A CA 1
ATOM 1550 C C . VAL A 1 214 ? 20.250 30.715 47.951 1.00 18.92 206 VAL A C 1
ATOM 1551 O O . VAL A 1 214 ? 20.286 31.016 46.747 1.00 14.56 206 VAL A O 1
ATOM 1555 N N . PRO A 1 215 ? 21.111 29.853 48.483 1.00 19.15 207 PRO A N 1
ATOM 1556 C CA . PRO A 1 215 ? 22.062 29.136 47.622 1.00 17.03 207 PRO A CA 1
ATOM 1557 C C . PRO A 1 215 ? 21.355 28.082 46.783 1.00 16.73 207 PRO A C 1
ATOM 1558 O O . PRO A 1 215 ? 20.439 27.407 47.254 1.00 16.32 207 PRO A O 1
ATOM 1562 N N . ILE A 1 216 ? 21.797 27.916 45.538 1.00 20.30 208 ILE A N 1
ATOM 1563 C CA . ILE A 1 216 ? 21.135 27.007 44.603 1.00 19.64 208 ILE A CA 1
ATOM 1564 C C . ILE A 1 216 ? 22.169 26.060 44.012 1.00 19.83 208 ILE A C 1
ATOM 1565 O O . ILE A 1 216 ? 23.278 26.480 43.670 1.00 12.89 208 ILE A O 1
ATOM 1570 N N . ALA A 1 217 ? 21.814 24.783 43.895 1.00 16.86 209 ALA A N 1
ATOM 1571 C CA . ALA A 1 217 ? 22.776 23.796 43.417 1.00 18.85 209 ALA A CA 1
ATOM 1572 C C . ALA A 1 217 ? 22.999 23.911 41.910 1.00 14.02 209 ALA A C 1
ATOM 1573 O O . ALA A 1 217 ? 22.120 24.335 41.157 1.00 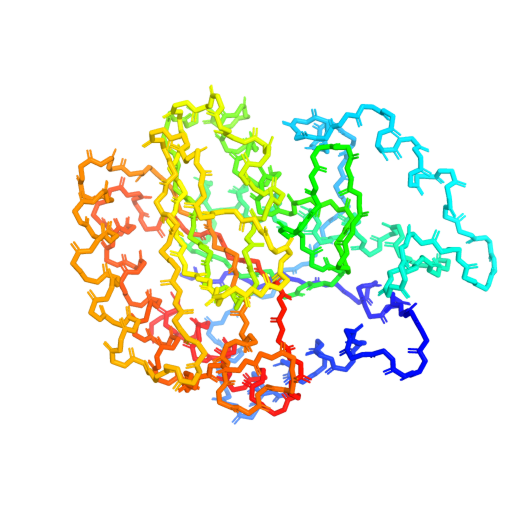13.86 209 ALA A O 1
ATOM 1575 N N . ALA A 1 218 ? 24.207 23.556 41.473 1.00 14.18 210 ALA A N 1
ATOM 1576 C CA . ALA A 1 218 ? 24.468 23.499 40.038 1.00 19.98 210 ALA A CA 1
ATOM 1577 C C . ALA A 1 218 ? 23.486 22.540 39.374 1.00 14.75 210 ALA A C 1
ATOM 1578 O O . ALA A 1 218 ? 23.041 21.562 39.977 1.00 26.81 210 ALA A O 1
ATOM 1580 N N . ARG A 1 219 ? 23.106 22.866 38.142 1.00 14.67 211 ARG A N 1
ATOM 1581 C CA . ARG A 1 219 ? 22.199 22.099 37.284 1.00 26.74 211 ARG A CA 1
ATOM 1582 C C . ARG A 1 219 ? 20.743 22.169 37.741 1.00 29.59 211 ARG A C 1
ATOM 1583 O O . ARG A 1 219 ? 19.882 21.545 37.112 1.00 30.72 211 ARG A O 1
ATOM 1585 N N . SER A 1 220 ? 20.431 22.922 38.794 1.00 28.22 212 SER A N 1
ATOM 1586 C CA . SER A 1 220 ? 19.041 23.074 39.204 1.00 26.24 212 SER A CA 1
ATOM 1587 C C . SER A 1 220 ? 18.212 23.689 38.088 1.00 24.94 212 SER A C 1
ATOM 1588 O O . SER A 1 220 ? 18.654 24.614 37.395 1.00 20.54 212 SER A O 1
ATOM 1591 N N . LYS A 1 221 ? 16.996 23.176 37.929 1.00 23.61 213 LYS A N 1
ATOM 1592 C CA . LYS A 1 221 ? 16.038 23.742 36.999 1.00 23.70 213 LYS A CA 1
ATOM 1593 C C . LYS A 1 221 ? 15.074 24.659 37.755 1.00 22.62 213 LYS A C 1
ATOM 1594 O O . LYS A 1 221 ? 15.105 24.777 38.987 1.00 19.13 213 LYS A O 1
ATOM 1596 N N . GLY A 1 222 ? 14.205 25.318 36.988 1.00 25.54 214 GLY A N 1
ATOM 1597 C CA . GLY A 1 222 ? 13.378 26.384 37.533 1.00 27.13 214 GLY A CA 1
ATOM 1598 C C . GLY A 1 222 ? 12.506 25.986 38.708 1.00 25.34 214 GLY A C 1
ATOM 1599 O O . GLY A 1 222 ? 12.212 26.822 39.569 1.00 26.33 214 GLY A O 1
ATOM 1600 N N . MET A 1 223 ? 12.059 24.724 38.755 1.00 22.72 215 MET A N 1
ATOM 1601 C CA . MET A 1 223 ? 11.141 24.331 39.821 1.00 27.53 215 MET A CA 1
ATOM 1602 C C . MET A 1 223 ? 11.791 24.446 41.194 1.00 27.53 215 MET A C 1
ATOM 1603 O O . MET A 1 223 ? 11.109 24.749 42.180 1.00 27.84 215 MET A O 1
ATOM 1608 N N . VAL A 1 224 ? 13.103 24.227 41.278 1.00 31.54 216 VAL A N 1
ATOM 1609 C CA . VAL A 1 224 ? 13.818 24.448 42.532 1.00 32.18 216 VAL A CA 1
ATOM 1610 C C . VAL A 1 224 ? 13.806 25.929 42.900 1.00 24.63 216 VAL A C 1
ATOM 1611 O O . VAL A 1 224 ? 13.661 26.294 44.074 1.00 22.60 216 VAL A O 1
ATOM 1615 N N . VAL A 1 225 ? 13.960 26.806 41.906 1.00 19.98 217 VAL A N 1
ATOM 1616 C CA . VAL A 1 225 ? 13.978 28.240 42.182 1.00 19.62 217 VAL A CA 1
ATOM 1617 C C . VAL A 1 225 ? 12.582 28.737 42.546 1.00 15.09 217 VAL A C 1
ATOM 1618 O O . VAL A 1 225 ? 12.420 29.569 43.450 1.00 16.45 217 VAL A O 1
ATOM 1622 N N . ARG A 1 226 ? 11.559 28.258 41.840 1.00 15.59 218 ARG A N 1
ATOM 1623 C CA . ARG A 1 226 ? 10.194 28.643 42.186 1.00 15.92 218 ARG A CA 1
ATOM 1624 C C . ARG A 1 226 ? 9.861 28.226 43.615 1.00 16.50 218 ARG A C 1
ATOM 1625 O O . ARG A 1 226 ? 9.372 29.038 44.409 1.00 16.38 218 ARG A O 1
ATOM 1633 N N . GLU A 1 227 ? 10.149 26.968 43.965 1.00 17.22 219 GLU A N 1
ATOM 1634 C CA . GLU A 1 227 ? 9.920 26.504 45.329 1.00 20.53 219 GLU A CA 1
ATOM 1635 C C . GLU A 1 227 ? 10.642 27.394 46.335 1.00 20.33 219 GLU A C 1
ATOM 1636 O O . GLU A 1 227 ? 10.045 27.841 47.320 1.00 20.38 219 GLU A O 1
ATOM 1638 N N . ALA A 1 228 ? 11.921 27.697 46.072 1.00 16.62 220 ALA A N 1
ATOM 1639 C CA . ALA A 1 228 ? 12.706 28.553 46.960 1.00 26.81 220 ALA A CA 1
ATOM 1640 C C . ALA A 1 228 ? 12.076 29.939 47.101 1.00 29.03 220 ALA A C 1
ATOM 1641 O O . ALA A 1 228 ? 11.906 30.448 48.219 1.00 23.40 220 ALA A O 1
ATOM 1643 N N . ILE A 1 229 ? 11.733 30.570 45.972 1.00 15.03 221 ILE A N 1
ATOM 1644 C CA . ILE A 1 229 ? 11.141 31.910 46.007 1.00 14.59 221 ILE A CA 1
ATOM 1645 C C . ILE A 1 229 ? 9.832 31.898 46.789 1.00 16.13 221 ILE A C 1
ATOM 1646 O O . ILE A 1 229 ? 9.579 32.775 47.623 1.00 19.82 221 ILE A O 1
ATOM 1651 N N . ASP A 1 230 ? 8.982 30.902 46.532 1.00 16.02 222 ASP A N 1
ATOM 1652 C CA . ASP A 1 230 ? 7.660 30.860 47.160 1.00 18.02 222 ASP A CA 1
ATOM 1653 C C . ASP A 1 230 ? 7.748 30.575 48.664 1.00 19.78 222 ASP A C 1
ATOM 1654 O O . ASP A 1 230 ? 7.019 31.173 49.465 1.00 17.64 222 ASP A O 1
ATOM 1659 N N . MET A 1 231 ? 8.626 29.667 49.072 1.00 21.30 223 MET A N 1
ATOM 1660 C CA . MET A 1 231 ? 8.654 29.251 50.464 1.00 20.05 223 MET A CA 1
ATOM 1661 C C . MET A 1 231 ? 9.533 30.132 51.335 1.00 21.40 223 MET A C 1
ATOM 1662 O O . MET A 1 231 ? 9.369 30.116 52.564 1.00 21.90 223 MET A O 1
ATOM 1667 N N . ILE A 1 232 ? 10.463 30.890 50.748 1.00 16.77 224 ILE A N 1
ATOM 1668 C CA . ILE A 1 232 ? 11.486 31.599 51.507 1.00 16.38 224 ILE A CA 1
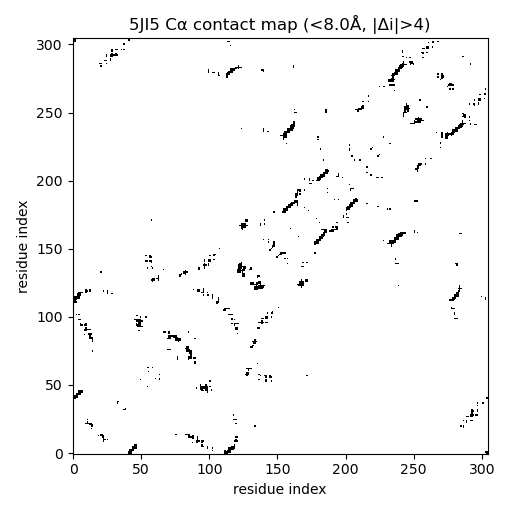ATOM 1669 C C . ILE A 1 232 ? 11.393 33.110 51.317 1.00 18.48 224 ILE A C 1
ATOM 1670 O O . ILE A 1 232 ? 11.369 33.863 52.297 1.00 21.95 224 ILE A O 1
ATOM 1675 N N . TRP A 1 233 ? 11.367 33.575 50.060 1.00 14.97 225 TRP A N 1
ATOM 1676 C CA . TRP A 1 233 ? 11.325 35.020 49.806 1.00 19.81 225 TRP A CA 1
ATOM 1677 C C . TRP A 1 233 ? 9.993 35.630 50.229 1.00 17.56 225 TRP A C 1
ATOM 1678 O O . TRP A 1 233 ? 9.956 36.695 50.850 1.00 16.55 225 TRP A O 1
ATOM 1689 N N . LEU A 1 234 ? 8.890 35.025 49.806 1.00 15.22 226 LEU A N 1
ATOM 1690 C CA . LEU A 1 234 ? 7.607 35.701 49.946 1.00 16.07 226 LEU A CA 1
ATOM 1691 C C . LEU A 1 234 ? 7.246 35.955 51.410 1.00 20.15 226 LEU A C 1
ATOM 1692 O O . LEU A 1 234 ? 6.817 37.081 51.718 1.00 23.91 226 LEU A O 1
ATOM 1697 N N . PRO A 1 235 ? 7.441 35.024 52.354 1.00 16.77 227 PRO A N 1
ATOM 1698 C CA . PRO A 1 235 ? 7.156 35.396 53.755 1.00 17.35 227 PRO A CA 1
ATOM 1699 C C . PRO A 1 235 ? 8.090 36.478 54.289 1.00 30.21 227 PRO A C 1
ATOM 1700 O O . PRO A 1 235 ? 7.618 37.371 55.007 1.00 17.04 227 PRO A O 1
ATOM 1704 N N . ARG A 1 236 ? 9.391 36.457 53.943 1.00 16.11 228 ARG A N 1
ATOM 1705 C CA . ARG A 1 236 ? 10.256 37.578 54.323 1.00 16.31 228 ARG A CA 1
ATOM 1706 C C . ARG A 1 236 ? 9.722 38.892 53.772 1.00 16.66 228 ARG A C 1
ATOM 1707 O O . ARG A 1 236 ? 9.747 39.918 54.459 1.00 15.34 228 ARG A O 1
ATOM 1715 N N . LEU A 1 237 ? 9.298 38.891 52.504 1.00 14.91 229 LEU A N 1
ATOM 1716 C CA . LEU A 1 237 ? 8.843 40.121 51.874 1.00 14.64 229 LEU A CA 1
ATOM 1717 C C . LEU A 1 237 ? 7.498 40.558 52.443 1.00 20.66 229 LEU A C 1
ATOM 1718 O O . LEU A 1 237 ? 7.266 41.753 52.660 1.00 15.40 229 LEU A O 1
ATOM 1723 N N . ASP A 1 238 ? 6.601 39.604 52.709 1.00 18.84 230 ASP A N 1
ATOM 1724 C CA . ASP A 1 238 ? 5.317 39.972 53.292 1.00 18.85 230 ASP A CA 1
ATOM 1725 C C . ASP A 1 238 ? 5.492 40.524 54.698 1.00 22.72 230 ASP A C 1
ATOM 1726 O O . ASP A 1 238 ? 4.726 41.399 55.115 1.00 19.40 230 ASP A O 1
ATOM 1731 N N . ALA A 1 239 ? 6.498 40.045 55.431 1.00 27.29 231 ALA A N 1
ATOM 1732 C CA . ALA A 1 239 ? 6.746 40.579 56.771 1.00 24.55 231 ALA A CA 1
ATOM 1733 C C . ALA A 1 239 ? 7.385 41.958 56.704 1.00 24.31 231 ALA A C 1
ATOM 1734 O O . ALA A 1 239 ? 7.094 42.822 57.535 1.00 17.46 231 ALA A O 1
ATOM 1736 N N . PHE A 1 240 ? 8.244 42.188 55.709 1.00 17.39 232 PHE A N 1
ATOM 1737 C CA . PHE A 1 240 ? 8.983 43.445 55.634 1.00 20.06 232 PHE A CA 1
ATOM 1738 C C . PHE A 1 240 ? 8.141 44.590 55.078 1.00 22.32 232 PHE A C 1
ATOM 1739 O O . PHE A 1 240 ? 8.290 45.736 55.518 1.00 19.35 232 PHE A O 1
ATOM 1747 N N . LYS A 1 241 ? 7.273 44.307 54.099 1.00 15.81 233 LYS A N 1
ATOM 1748 C CA . LYS A 1 241 ? 6.494 45.311 53.370 1.00 15.95 233 LYS A CA 1
ATOM 1749 C C . LYS A 1 241 ? 7.361 46.424 52.778 1.00 15.42 233 LYS A C 1
ATOM 1750 O O . LYS A 1 241 ? 7.276 47.585 53.212 1.00 15.74 233 LYS A O 1
ATOM 1756 N N . PRO A 1 242 ? 8.171 46.130 51.768 1.00 18.48 234 PRO A N 1
ATOM 1757 C CA . PRO A 1 242 ? 9.008 47.175 51.174 1.00 16.91 234 PRO A CA 1
ATOM 1758 C C . PRO A 1 242 ? 8.169 48.228 50.462 1.00 18.14 234 PRO A C 1
ATOM 1759 O O . PRO A 1 242 ? 7.156 47.917 49.837 1.00 18.57 234 PRO A O 1
ATOM 1763 N N . GLN A 1 243 ? 8.598 49.482 50.561 1.00 14.80 235 GLN A N 1
ATOM 1764 C CA . GLN A 1 243 ? 7.889 50.574 49.911 1.00 15.26 235 GLN A CA 1
ATOM 1765 C C . GLN A 1 243 ? 8.335 50.774 48.473 1.00 22.69 235 GLN A C 1
ATOM 1766 O O . GLN A 1 243 ? 7.745 51.600 47.766 1.00 15.32 235 GLN A O 1
ATOM 1772 N N . MET A 1 244 ? 9.363 50.042 48.038 1.00 19.86 236 MET A N 1
ATOM 1773 C CA . MET A 1 244 ? 9.847 50.059 46.666 1.00 19.14 236 MET A CA 1
ATOM 1774 C C . MET A 1 244 ? 10.770 48.855 46.464 1.00 15.35 236 MET A C 1
ATOM 1775 O O . MET A 1 244 ? 11.421 48.401 47.406 1.00 12.96 236 MET A O 1
ATOM 1780 N N . LEU A 1 245 ? 10.819 48.343 45.231 1.00 12.89 237 LEU A N 1
ATOM 1781 C CA . LEU A 1 245 ? 11.622 47.174 44.899 1.00 16.20 237 LEU A CA 1
ATOM 1782 C C . LEU A 1 245 ? 12.647 47.521 43.838 1.00 19.15 237 LEU A C 1
ATOM 1783 O O . LEU A 1 245 ? 12.329 48.214 42.856 1.00 13.22 237 LEU A O 1
ATOM 1788 N N . PHE A 1 246 ? 13.865 47.013 44.036 1.00 17.72 238 PHE A N 1
ATOM 1789 C CA . PHE A 1 246 ? 14.990 47.208 43.125 1.00 11.53 238 PHE A CA 1
ATOM 1790 C C . PHE A 1 246 ? 15.514 45.843 42.694 1.00 16.07 238 PHE A C 1
ATOM 1791 O O . PHE A 1 246 ? 15.693 44.950 43.536 1.00 15.61 238 PHE A O 1
ATOM 1799 N N . VAL A 1 247 ? 15.730 45.663 41.387 1.00 11.12 239 VAL A N 1
ATOM 1800 C CA . VAL A 1 247 ? 15.984 44.338 40.810 1.00 14.57 239 VAL A CA 1
ATOM 1801 C C . VAL A 1 247 ? 17.358 44.312 40.134 1.00 12.65 239 VAL A C 1
ATOM 1802 O O . VAL A 1 247 ? 17.617 45.075 39.191 1.00 10.95 239 VAL A O 1
ATOM 1806 N N . SER A 1 248 ? 18.231 43.432 40.617 1.00 13.17 240 SER A N 1
ATOM 1807 C CA . SER A 1 248 ? 19.453 43.042 39.906 1.00 13.31 240 SER A CA 1
ATOM 1808 C C . SER A 1 248 ? 19.055 41.937 38.934 1.00 13.39 240 SER A C 1
ATOM 1809 O O . SER A 1 248 ? 19.080 40.743 39.256 1.00 13.32 240 SER A O 1
ATOM 1812 N N . ALA A 1 249 ? 18.641 42.354 37.731 1.00 14.32 241 ALA A N 1
ATOM 1813 C CA . ALA A 1 249 ? 18.025 41.462 36.748 1.00 13.57 241 ALA A CA 1
ATOM 1814 C C . ALA A 1 249 ? 19.136 40.882 35.893 1.00 10.90 241 ALA A C 1
ATOM 1815 O O . ALA A 1 249 ? 19.488 41.422 34.845 1.00 11.91 241 ALA A O 1
ATOM 1817 N N . GLY A 1 250 ? 19.712 39.784 36.364 1.00 10.87 242 GLY A N 1
ATOM 1818 C CA . GLY A 1 250 ? 20.732 39.061 35.625 1.00 11.61 242 GLY A CA 1
ATOM 1819 C C . GLY A 1 250 ? 20.100 37.798 35.069 1.00 15.13 242 GLY A C 1
ATOM 1820 O O . GLY A 1 250 ? 19.294 37.146 35.741 1.00 14.44 242 GLY A O 1
ATOM 1821 N N . PHE A 1 251 ? 20.456 37.468 33.831 1.00 15.71 243 PHE A N 1
ATOM 1822 C CA . PHE A 1 251 ? 19.821 36.366 33.112 1.00 20.64 243 PHE A CA 1
ATOM 1823 C C . PHE A 1 251 ? 20.819 35.255 32.789 1.00 22.75 243 PHE A C 1
ATOM 1824 O O . PHE A 1 251 ? 20.616 34.467 31.856 1.00 12.31 243 PHE A O 1
ATOM 1832 N N . ASP A 1 252 ? 21.880 35.141 33.589 1.00 21.99 244 ASP A N 1
ATOM 1833 C CA . ASP A 1 252 ? 22.897 34.145 33.289 1.00 18.47 244 ASP A CA 1
ATOM 1834 C C . ASP A 1 252 ? 22.651 32.807 33.972 1.00 15.07 244 ASP A C 1
ATOM 1835 O O . ASP A 1 252 ? 23.419 31.871 33.733 1.00 13.10 244 ASP A O 1
ATOM 1840 N N . ALA A 1 253 ? 21.576 32.667 34.764 1.00 12.43 245 ALA A N 1
ATOM 1841 C CA . ALA A 1 253 ? 21.165 31.347 35.247 1.00 15.81 245 ALA A CA 1
ATOM 1842 C C . ALA A 1 253 ? 20.377 30.583 34.202 1.00 14.86 245 ALA A C 1
ATOM 1843 O O . ALA A 1 253 ? 19.831 29.513 34.498 1.00 15.80 245 ALA A O 1
ATOM 1845 N N . HIS A 1 254 ? 20.315 31.123 32.993 1.00 16.13 246 HIS A N 1
ATOM 1846 C CA . HIS A 1 254 ? 19.582 30.492 31.914 1.00 13.48 246 HIS A CA 1
ATOM 1847 C C . HIS A 1 254 ? 20.262 29.193 31.524 1.00 14.10 246 HIS A C 1
ATOM 1848 O O . HIS A 1 254 ? 21.478 29.044 31.629 1.00 23.78 246 HIS A O 1
ATOM 1855 N N . ARG A 1 255 ? 19.441 28.237 31.104 1.00 23.30 247 ARG A N 1
ATOM 1856 C CA A ARG A 1 255 ? 19.949 26.962 30.611 0.46 21.30 247 ARG A CA 1
ATOM 1857 C CA B ARG A 1 255 ? 19.945 26.962 30.608 0.54 21.26 247 ARG A CA 1
ATOM 1858 C C . ARG A 1 255 ? 21.033 27.150 29.551 1.00 20.33 247 ARG A C 1
ATOM 1859 O O . ARG A 1 255 ? 21.996 26.379 29.491 1.00 16.00 247 ARG A O 1
ATOM 1874 N N . GLU A 1 256 ? 20.903 28.171 28.707 1.00 19.97 248 GLU A N 1
ATOM 1875 C CA . GLU A 1 256 ? 21.800 28.332 27.567 1.00 16.41 248 GLU A CA 1
ATOM 1876 C C . GLU A 1 256 ? 23.008 29.212 27.857 1.00 19.32 248 GLU A C 1
ATOM 1877 O O . GLU A 1 256 ? 23.786 29.497 26.937 1.00 19.35 248 GLU A O 1
ATOM 1883 N N . ASP A 1 257 ? 23.213 29.620 29.102 1.00 19.06 249 ASP A N 1
ATOM 1884 C CA . ASP A 1 257 ? 24.316 30.514 29.433 1.00 20.50 249 ASP A CA 1
ATOM 1885 C C . ASP A 1 257 ? 25.603 29.739 29.698 1.00 22.57 249 ASP A C 1
ATOM 1886 O O . ASP A 1 257 ? 25.629 28.828 30.529 1.00 25.32 249 ASP A O 1
ATOM 1891 N N . ASP A 1 258 ? 26.681 30.147 29.034 1.00 20.78 250 ASP A N 1
ATOM 1892 C CA . ASP A 1 258 ? 27.971 29.494 29.225 1.00 23.78 250 ASP A CA 1
ATOM 1893 C C . ASP A 1 258 ? 28.664 29.885 30.524 1.00 21.68 250 ASP A C 1
ATOM 1894 O O . ASP A 1 258 ? 29.610 29.204 30.925 1.00 21.96 250 ASP A O 1
ATOM 1899 N N . LEU A 1 259 ? 28.242 30.966 31.181 1.00 19.55 251 LEU A N 1
ATOM 1900 C CA . LEU A 1 259 ? 28.876 31.398 32.421 1.00 15.20 251 LEU A CA 1
ATOM 1901 C C . LEU A 1 259 ? 28.155 30.938 33.681 1.00 20.19 251 LEU A C 1
ATOM 1902 O O . LEU A 1 259 ? 28.667 31.180 34.776 1.00 24.68 251 LEU A O 1
ATOM 1907 N N . GLY A 1 260 ? 26.981 30.306 33.571 1.00 20.79 252 GLY A N 1
ATOM 1908 C CA . GLY A 1 260 ? 26.309 29.716 34.709 1.00 14.63 252 GLY A CA 1
ATOM 1909 C C . GLY A 1 260 ? 26.147 28.219 34.492 1.00 21.58 252 GLY A C 1
ATOM 1910 O O . GLY A 1 260 ? 26.403 27.705 33.408 1.00 22.27 252 GLY A O 1
ATOM 1911 N N . ASN A 1 261 ? 25.739 27.515 35.548 1.00 25.88 253 ASN A N 1
ATOM 1912 C CA . ASN A 1 261 ? 25.430 26.094 35.418 1.00 26.19 253 ASN A CA 1
ATOM 1913 C C . ASN A 1 261 ? 24.036 25.795 35.932 1.00 26.24 253 ASN A C 1
ATOM 1914 O O . ASN A 1 261 ? 23.784 24.707 36.446 1.00 30.94 253 ASN A O 1
ATOM 1919 N N . MET A 1 262 ? 23.126 26.751 35.817 1.00 23.97 254 MET A N 1
ATOM 1920 C CA . MET A 1 262 ? 21.729 26.530 36.156 1.00 16.62 254 MET A CA 1
ATOM 1921 C C . MET A 1 262 ? 20.893 26.498 34.880 1.00 16.98 254 MET A C 1
ATOM 1922 O O . MET A 1 262 ? 21.372 26.803 33.787 1.00 18.58 254 MET A O 1
ATOM 1927 N N . ALA A 1 263 ? 19.617 26.153 35.034 1.00 15.25 255 ALA A N 1
ATOM 1928 C CA . ALA A 1 263 ? 18.800 25.758 33.904 1.00 15.57 255 ALA A CA 1
ATOM 1929 C C . ALA A 1 263 ? 17.456 26.465 33.913 1.00 20.33 255 ALA A C 1
ATOM 1930 O O . ALA A 1 263 ? 16.418 25.860 33.649 1.00 17.38 255 ALA A O 1
ATOM 1932 N N . LEU A 1 264 ? 17.442 27.762 34.209 1.00 19.20 256 LEU A N 1
ATOM 1933 C CA . LEU A 1 264 ? 16.206 28.516 34.045 1.00 18.46 256 LEU A CA 1
ATOM 1934 C C . LEU A 1 264 ? 15.912 28.720 32.554 1.00 19.76 256 LEU A C 1
ATOM 1935 O O . LEU A 1 264 ? 16.775 28.546 31.697 1.00 22.73 256 LEU A O 1
ATOM 1940 N N . VAL A 1 265 ? 14.667 29.077 32.250 1.00 17.49 257 VAL A N 1
ATOM 1941 C CA . VAL A 1 265 ? 14.258 29.442 30.898 1.00 18.79 257 VAL A CA 1
ATOM 1942 C C . VAL A 1 265 ? 13.420 30.711 30.993 1.00 20.53 257 VAL A C 1
ATOM 1943 O O . VAL A 1 265 ? 13.092 31.187 32.085 1.00 20.79 257 VAL A O 1
ATOM 1947 N N . GLU A 1 266 ? 13.093 31.270 29.824 1.00 17.20 258 GLU A N 1
ATOM 1948 C CA . GLU A 1 266 ? 12.389 32.550 29.772 1.00 15.35 258 GLU A CA 1
ATOM 1949 C C . GLU A 1 266 ? 11.148 32.560 30.661 1.00 14.76 258 GLU A C 1
ATOM 1950 O O . GLU A 1 266 ? 10.840 33.577 31.291 1.00 15.91 258 GLU A O 1
ATOM 1956 N N . ASP A 1 267 ? 10.411 31.444 30.706 1.00 15.43 259 ASP A N 1
ATOM 1957 C CA . ASP A 1 267 ? 9.176 31.403 31.492 1.00 19.61 259 ASP A CA 1
ATOM 1958 C C . ASP A 1 267 ? 9.451 31.608 32.978 1.00 22.10 259 ASP A C 1
ATOM 1959 O O . ASP A 1 267 ? 8.636 32.219 33.678 1.00 20.99 259 ASP A O 1
ATOM 1964 N N . ASP A 1 268 ? 10.587 31.094 33.478 1.00 14.86 260 ASP A N 1
ATOM 1965 C CA . ASP A 1 268 ? 10.963 31.309 34.876 1.00 14.40 260 ASP A CA 1
ATOM 1966 C C . ASP A 1 268 ? 11.144 32.791 35.173 1.00 13.75 260 ASP A C 1
ATOM 1967 O O . ASP A 1 268 ? 10.631 33.305 36.166 1.00 23.38 260 ASP A O 1
ATOM 1972 N N . TYR A 1 269 ? 11.870 33.498 34.314 1.00 21.79 261 TYR A N 1
ATOM 1973 C CA . TYR A 1 269 ? 12.032 34.934 34.507 1.00 18.31 261 TYR A CA 1
ATOM 1974 C C . TYR A 1 269 ? 10.691 35.656 34.466 1.00 19.09 261 TYR A C 1
ATOM 1975 O O . TYR A 1 269 ? 10.447 36.574 35.260 1.00 16.03 261 TYR A O 1
ATOM 1984 N N . ALA A 1 270 ? 9.808 35.262 33.542 1.00 17.18 262 ALA A N 1
ATOM 1985 C CA . ALA A 1 270 ? 8.438 35.764 33.571 1.00 18.93 262 ALA A CA 1
ATOM 1986 C C . ALA A 1 270 ? 7.776 35.491 34.925 1.00 18.19 262 ALA A C 1
ATOM 1987 O O . ALA A 1 270 ? 7.175 36.389 35.527 1.00 16.01 262 ALA A O 1
ATOM 1989 N N . TRP A 1 271 ? 7.861 34.249 35.412 1.00 14.80 263 TRP A N 1
ATOM 1990 C CA . TRP A 1 271 ? 7.202 33.905 36.667 1.00 20.45 263 TRP A CA 1
ATOM 1991 C C . TRP A 1 271 ? 7.772 34.717 37.822 1.00 16.85 263 TRP A C 1
ATOM 1992 O O . TRP A 1 271 ? 7.020 35.236 38.652 1.00 14.66 263 TRP A O 1
ATOM 2003 N N . ILE A 1 272 ? 9.100 34.840 37.889 1.00 13.74 264 ILE A N 1
ATOM 2004 C CA . ILE A 1 272 ? 9.721 35.596 38.977 1.00 16.85 264 ILE A CA 1
ATOM 2005 C C . ILE A 1 272 ? 9.236 37.039 38.955 1.00 19.31 264 ILE A C 1
ATOM 2006 O O . ILE A 1 272 ? 8.909 37.617 39.998 1.00 19.03 264 ILE A O 1
ATOM 2011 N N . THR A 1 273 ? 9.175 37.637 37.760 1.00 20.83 265 THR A N 1
ATOM 2012 C CA . THR A 1 273 ? 8.779 39.035 37.630 1.00 13.16 265 THR A CA 1
ATOM 2013 C C . THR A 1 273 ? 7.341 39.244 38.080 1.00 14.89 265 THR A C 1
ATOM 2014 O O . THR A 1 273 ? 7.016 40.300 38.630 1.00 15.20 265 THR A O 1
ATOM 2018 N N . GLN A 1 274 ? 6.472 38.254 37.836 1.00 18.86 266 GLN A N 1
ATOM 2019 C CA . GLN A 1 274 ? 5.089 38.312 38.311 1.00 19.63 266 GLN A CA 1
ATOM 2020 C C . GLN A 1 274 ? 5.025 38.368 39.833 1.00 21.08 266 GLN A C 1
ATOM 2021 O O . GLN A 1 274 ? 4.218 39.115 40.399 1.00 21.93 266 GLN A O 1
ATOM 2027 N N . GLN A 1 275 ? 5.866 37.578 40.511 1.00 14.74 267 GLN A N 1
ATOM 2028 C CA . GLN A 1 275 ? 5.937 37.628 41.965 1.00 14.72 267 GLN A CA 1
ATOM 2029 C C . GLN A 1 275 ? 6.385 39.002 42.447 1.00 19.03 267 GLN A C 1
ATOM 2030 O O . GLN A 1 275 ? 5.786 39.584 43.357 1.00 23.29 267 GLN A O 1
ATOM 2036 N N . ILE A 1 276 ? 7.468 39.517 41.868 1.00 20.05 268 ILE A N 1
ATOM 2037 C CA . ILE A 1 276 ? 7.930 40.868 42.180 1.00 18.54 268 ILE A CA 1
ATOM 2038 C C . ILE A 1 276 ? 6.795 41.876 42.021 1.00 18.44 268 ILE A C 1
ATOM 2039 O O . ILE A 1 276 ? 6.629 42.777 42.859 1.00 13.89 268 ILE A O 1
ATOM 2044 N N . ARG A 1 277 ? 5.997 41.734 40.945 1.00 14.27 269 ARG A N 1
ATOM 2045 C CA . ARG A 1 277 ? 4.858 42.629 40.709 1.00 19.96 269 ARG A CA 1
ATOM 2046 C C . ARG A 1 277 ? 3.830 42.517 41.826 1.00 24.23 269 ARG A C 1
ATOM 2047 O O . ARG A 1 277 ? 3.278 43.526 42.282 1.00 16.05 269 ARG A O 1
ATOM 2055 N N . LEU A 1 278 ? 3.542 41.294 42.260 1.00 20.22 270 LEU A N 1
ATOM 2056 C CA . LEU A 1 278 ? 2.535 41.105 43.290 1.00 19.14 270 LEU A CA 1
ATOM 2057 C C . LEU A 1 278 ? 2.973 41.738 44.608 1.00 25.89 270 LEU A C 1
ATOM 2058 O O . LEU A 1 278 ? 2.183 42.433 45.264 1.00 27.72 270 LEU A O 1
ATOM 2063 N N . VAL A 1 279 ? 4.232 41.519 45.005 1.00 15.47 271 VAL A N 1
ATOM 2064 C CA . VAL A 1 279 ? 4.741 42.123 46.231 1.00 15.25 271 VAL A CA 1
ATOM 2065 C C . VAL A 1 279 ? 4.686 43.644 46.132 1.00 15.27 271 VAL A C 1
ATOM 2066 O O . VAL A 1 279 ? 4.207 44.331 47.045 1.00 15.71 271 VAL A O 1
ATOM 2070 N N . ALA A 1 280 ? 5.134 44.182 44.998 1.00 14.92 272 ALA A N 1
ATOM 2071 C CA . ALA A 1 280 ? 5.142 45.628 44.782 1.00 15.03 272 ALA A CA 1
ATOM 2072 C C . ALA A 1 280 ? 3.735 46.212 44.783 1.00 20.79 272 ALA A C 1
ATOM 2073 O O . ALA A 1 280 ? 3.517 47.310 45.310 1.00 21.61 272 ALA A O 1
ATOM 2075 N N . ASP A 1 281 ? 2.769 45.511 44.173 1.00 22.07 273 ASP A N 1
ATOM 2076 C CA . ASP A 1 281 ? 1.390 45.998 44.179 1.00 23.66 273 ASP A CA 1
ATOM 2077 C C . ASP A 1 281 ? 0.843 46.050 45.601 1.00 21.00 273 ASP A C 1
ATOM 2078 O O . ASP A 1 281 ? 0.126 46.988 45.965 1.00 22.25 273 ASP A O 1
ATOM 2083 N N . LYS A 1 282 ? 1.202 45.064 46.426 1.00 19.82 274 LYS A N 1
ATOM 2084 C CA . LYS A 1 282 ? 0.739 45.020 47.814 1.00 18.38 274 LYS A CA 1
ATOM 2085 C C . LYS A 1 282 ? 1.276 46.193 48.632 1.00 21.05 274 LYS A C 1
ATOM 2086 O O . LYS A 1 282 ? 0.508 46.924 49.263 1.00 29.93 274 LYS A O 1
ATOM 2092 N N . TYR A 1 283 ? 2.603 46.371 48.666 1.00 17.22 275 TYR A N 1
ATOM 2093 C CA . TYR A 1 283 ? 3.233 47.220 49.665 1.00 17.07 275 TYR A CA 1
ATOM 2094 C C . TYR A 1 283 ? 3.939 48.457 49.121 1.00 25.23 275 TYR A C 1
ATOM 2095 O O . TYR A 1 283 ? 4.245 49.357 49.917 1.00 23.02 275 TYR A O 1
ATOM 2104 N N . ALA A 1 284 ? 4.202 48.538 47.807 1.00 18.63 276 ALA A N 1
ATOM 2105 C CA . ALA A 1 284 ? 5.127 49.526 47.250 1.00 19.59 276 ALA A CA 1
ATOM 2106 C C . ALA A 1 284 ? 4.489 50.456 46.222 1.00 18.11 276 ALA A C 1
ATOM 2107 O O . ALA A 1 284 ? 5.220 51.173 45.521 1.00 16.74 276 ALA A O 1
ATOM 2109 N N . LYS A 1 285 ? 3.155 50.457 46.109 1.00 18.59 277 LYS A N 1
ATOM 2110 C CA . LYS A 1 285 ? 2.439 51.204 45.070 1.00 20.04 277 LYS A CA 1
ATOM 2111 C C . LYS A 1 285 ? 2.958 50.840 43.682 1.00 19.90 277 LYS A C 1
ATOM 2112 O O . LYS A 1 285 ? 3.017 51.675 42.779 1.00 18.01 277 LYS A O 1
ATOM 2118 N N . GLY A 1 286 ? 3.325 49.569 43.515 1.00 17.36 278 GLY A N 1
ATOM 2119 C CA . GLY A 1 286 ? 3.821 49.057 42.259 1.00 16.60 278 GLY A CA 1
ATOM 2120 C C . GLY A 1 286 ? 5.203 49.523 41.857 1.00 18.32 278 GLY A C 1
ATOM 2121 O O . GLY A 1 286 ? 5.631 49.229 40.741 1.00 18.97 278 GLY A O 1
ATOM 2122 N N . ARG A 1 287 ? 5.929 50.221 42.728 1.00 17.10 279 ARG A N 1
ATOM 2123 C CA . ARG A 1 287 ? 7.160 50.893 42.314 1.00 20.09 279 ARG A CA 1
ATOM 2124 C C . ARG A 1 287 ? 8.324 49.908 42.252 1.00 21.52 279 ARG A C 1
ATOM 2125 O O . ARG A 1 287 ? 8.786 49.407 43.293 1.00 15.69 279 ARG A O 1
ATOM 2133 N N . ILE A 1 288 ? 8.817 49.674 41.029 1.00 20.14 280 ILE A N 1
ATOM 2134 C CA . ILE A 1 288 ? 9.933 48.776 40.742 1.00 18.06 280 ILE A CA 1
ATOM 2135 C C . ILE A 1 288 ? 10.940 49.490 39.841 1.00 15.59 280 ILE A C 1
ATOM 2136 O O . ILE A 1 288 ? 10.557 50.070 38.817 1.00 13.74 280 ILE A O 1
ATOM 2141 N N . VAL A 1 289 ? 12.228 49.382 40.173 1.00 12.79 281 VAL A N 1
ATOM 2142 C CA . VAL A 1 289 ? 13.308 49.727 39.247 1.00 19.93 281 VAL A CA 1
ATOM 2143 C C . VAL A 1 289 ? 14.203 48.504 39.059 1.00 15.71 281 VAL A C 1
ATOM 2144 O O . VAL A 1 289 ? 14.643 47.897 40.035 1.00 14.45 281 VAL A O 1
ATOM 2148 N N . SER A 1 290 ? 14.471 48.143 37.810 1.00 16.73 282 SER A N 1
ATOM 2149 C CA . SER A 1 290 ? 15.213 46.935 37.482 1.00 15.21 282 SER A CA 1
ATOM 2150 C C . SER A 1 290 ? 16.407 47.288 36.601 1.00 17.95 282 SER A C 1
ATOM 2151 O O . SER A 1 290 ? 16.264 48.063 35.650 1.00 13.59 282 SER A O 1
ATOM 2154 N N . CYS A 1 291 ? 17.584 46.711 36.910 1.00 11.53 283 CYS A N 1
ATOM 2155 C CA . CYS A 1 291 ? 18.825 47.012 36.194 1.00 11.70 283 CYS A CA 1
ATOM 2156 C C . CYS A 1 291 ? 19.481 45.739 35.695 1.00 14.55 283 CYS A C 1
ATOM 2157 O O . CYS A 1 291 ? 19.641 44.769 36.447 1.00 11.19 283 CYS A O 1
ATOM 2160 N N . LEU A 1 292 ? 19.893 45.774 34.429 1.00 13.96 284 LEU A N 1
ATOM 2161 C CA . LEU A 1 292 ? 20.549 44.639 33.810 1.00 13.91 284 LEU A CA 1
ATOM 2162 C C . LEU A 1 292 ? 21.867 44.320 34.515 1.00 15.16 284 LEU A C 1
ATOM 2163 O O . LEU A 1 292 ? 22.713 45.197 34.706 1.00 15.92 284 LEU A O 1
ATOM 2168 N N . GLU A 1 293 ? 22.021 43.064 34.941 1.00 17.57 285 GLU A N 1
ATOM 2169 C CA . GLU A 1 293 ? 23.285 42.578 35.480 1.00 14.42 285 GLU A CA 1
ATOM 2170 C C . GLU A 1 293 ? 23.970 41.703 34.433 1.00 17.37 285 GLU A C 1
ATOM 2171 O O . GLU A 1 293 ? 24.350 42.214 33.373 1.00 12.62 285 GLU A O 1
ATOM 2177 N N . GLY A 1 294 ? 24.123 40.394 34.693 1.00 15.20 286 GLY A N 1
ATOM 2178 C CA . GLY A 1 294 ? 24.794 39.508 33.754 1.00 15.94 286 GLY A CA 1
ATOM 2179 C C . GLY A 1 294 ? 23.838 38.824 32.783 1.00 18.94 286 GLY A C 1
ATOM 2180 O O . GLY A 1 294 ? 22.647 39.103 32.741 1.00 15.25 286 GLY A O 1
ATOM 2181 N N . GLY A 1 295 ? 24.394 37.920 31.967 1.00 22.82 287 GLY A N 1
ATOM 2182 C CA . GLY A 1 295 ? 23.625 37.204 30.956 1.00 12.46 287 GLY A CA 1
ATOM 2183 C C . GLY A 1 295 ? 24.286 37.274 29.598 1.00 12.96 287 GLY A C 1
ATOM 2184 O O . GLY A 1 295 ? 24.351 38.352 29.004 1.00 22.35 287 GLY A O 1
ATOM 2185 N N . TYR A 1 296 ? 24.756 36.141 29.078 1.00 13.34 288 TYR A N 1
ATOM 2186 C CA . TYR A 1 296 ? 25.838 36.157 28.103 1.00 13.92 288 TYR A CA 1
ATOM 2187 C C . TYR A 1 296 ? 25.588 35.399 26.802 1.00 14.39 288 TYR A C 1
ATOM 2188 O O . TYR A 1 296 ? 26.308 35.657 25.830 1.00 17.36 288 TYR A O 1
ATOM 2197 N N . ASN A 1 297 ? 24.606 34.504 26.726 1.00 16.50 289 ASN A N 1
ATOM 2198 C CA . ASN A 1 297 ? 24.185 33.985 25.426 1.00 14.80 289 ASN A CA 1
ATOM 2199 C C . ASN A 1 297 ? 23.256 35.004 24.772 1.00 14.74 289 ASN A C 1
ATOM 2200 O O . ASN A 1 297 ? 22.193 35.324 25.318 1.00 18.55 289 ASN A O 1
ATOM 2205 N N . LEU A 1 298 ? 23.643 35.510 23.600 1.00 15.27 290 LEU A N 1
ATOM 2206 C CA . LEU A 1 298 ? 22.963 36.684 23.059 1.00 16.29 290 LEU A CA 1
ATOM 2207 C C . LEU A 1 298 ? 21.483 36.411 22.791 1.00 15.35 290 LEU A C 1
ATOM 2208 O O . LEU A 1 298 ? 20.623 37.234 23.131 1.00 15.09 290 LEU A O 1
ATOM 2213 N N . SER A 1 299 ? 21.161 35.250 22.218 1.00 15.74 291 SER A N 1
ATOM 2214 C CA . SER A 1 299 ? 19.760 34.918 21.967 1.00 20.78 291 SER A CA 1
ATOM 2215 C C . SER A 1 299 ? 18.964 34.779 23.265 1.00 23.61 291 SER A C 1
ATOM 2216 O O . SER A 1 299 ? 17.860 35.325 23.393 1.00 23.87 291 SER A O 1
ATOM 2219 N N . ALA A 1 300 ? 19.489 34.030 24.235 1.00 14.93 292 ALA A N 1
ATOM 2220 C CA . ALA A 1 300 ? 18.701 33.804 25.437 1.00 15.61 292 ALA A CA 1
ATOM 2221 C C . ALA A 1 300 ? 18.621 35.067 26.290 1.00 17.49 292 ALA A C 1
ATOM 2222 O O . ALA A 1 300 ? 17.614 35.282 26.978 1.00 14.54 292 ALA A O 1
ATOM 2224 N N . LEU A 1 301 ? 19.651 35.923 26.244 1.00 13.76 293 LEU A N 1
ATOM 2225 C CA . LEU A 1 301 ? 19.570 37.211 26.927 1.00 13.37 293 LEU A CA 1
ATOM 2226 C C . LEU A 1 301 ? 18.440 38.063 26.353 1.00 13.60 293 LEU A C 1
ATOM 2227 O O . LEU A 1 301 ? 17.585 38.560 27.095 1.00 19.38 293 LEU A O 1
ATOM 2232 N N . GLY A 1 302 ? 18.420 38.240 25.029 1.00 19.25 294 GLY A N 1
ATOM 2233 C CA . GLY A 1 302 ? 17.332 38.991 24.411 1.00 18.17 294 GLY A CA 1
ATOM 2234 C C . GLY A 1 302 ? 15.960 38.451 24.782 1.00 16.69 294 GLY A C 1
ATOM 2235 O O . GLY A 1 302 ? 15.060 39.203 25.166 1.00 16.85 294 GLY A O 1
ATOM 2236 N N . ARG A 1 303 ? 15.794 37.130 24.684 1.00 18.06 295 ARG A N 1
ATOM 2237 C CA . ARG A 1 303 ? 14.525 36.483 24.991 1.00 18.80 295 ARG A CA 1
ATOM 2238 C C . ARG A 1 303 ? 14.161 36.623 26.464 1.00 14.40 295 ARG A C 1
ATOM 2239 O O . ARG A 1 303 ? 12.986 36.789 26.793 1.00 14.60 295 ARG A O 1
ATOM 2247 N N . SER A 1 304 ? 15.153 36.605 27.360 1.00 13.78 296 SER A N 1
ATOM 2248 C CA . SER A 1 304 ? 14.841 36.660 28.782 1.00 13.31 296 SER A CA 1
ATOM 2249 C C . SER A 1 304 ? 14.536 38.083 29.238 1.00 16.97 296 SER A C 1
ATOM 2250 O O . SER A 1 304 ? 13.624 38.295 30.044 1.00 13.05 296 SER A O 1
ATOM 2253 N N . VAL A 1 305 ? 15.254 39.076 28.712 1.00 19.04 297 VAL A N 1
ATOM 2254 C CA . VAL A 1 305 ? 14.935 40.455 29.062 1.00 15.85 297 VAL A CA 1
ATOM 2255 C C . VAL A 1 305 ? 13.551 40.823 28.542 1.00 18.60 297 VAL A C 1
ATOM 2256 O O . VAL A 1 305 ? 12.792 41.532 29.216 1.00 16.83 297 VAL A O 1
ATOM 2260 N N . VAL A 1 306 ? 13.191 40.342 27.344 1.00 14.21 298 VAL A N 1
ATOM 2261 C CA . VAL A 1 306 ? 11.874 40.667 26.812 1.00 20.88 298 VAL A CA 1
ATOM 2262 C C . VAL A 1 306 ? 10.775 40.031 27.665 1.00 19.49 298 VAL A C 1
ATOM 2263 O O . VAL A 1 306 ? 9.761 40.673 27.961 1.00 21.87 298 VAL A O 1
ATOM 2267 N N . ALA A 1 307 ? 10.985 38.798 28.137 1.00 17.98 299 ALA A N 1
ATOM 2268 C CA . ALA A 1 307 ? 10.007 38.184 29.035 1.00 22.64 299 ALA A CA 1
ATOM 2269 C C . ALA A 1 307 ? 9.901 38.951 30.354 1.00 22.05 299 ALA A C 1
ATOM 2270 O O . ALA A 1 307 ? 8.801 39.129 30.899 1.00 20.89 299 ALA A O 1
ATOM 2272 N N . HIS A 1 308 ? 11.033 39.426 30.873 1.00 19.26 300 HIS A N 1
ATOM 2273 C CA . HIS A 1 308 ? 11.021 40.259 32.072 1.00 21.61 300 HIS A CA 1
ATOM 2274 C C . HIS A 1 308 ? 10.289 41.574 31.815 1.00 21.49 300 HIS A C 1
ATOM 2275 O O . HIS A 1 308 ? 9.380 41.960 32.568 1.00 19.20 300 HIS A O 1
ATOM 2282 N N . VAL A 1 309 ? 10.665 42.271 30.745 1.00 13.93 301 VAL A N 1
ATOM 2283 C CA . VAL A 1 309 ? 10.100 43.589 30.483 1.00 14.44 301 VAL A CA 1
ATOM 2284 C C . VAL A 1 309 ? 8.604 43.481 30.240 1.00 21.04 301 VAL A C 1
ATOM 2285 O O . VAL A 1 309 ? 7.813 44.274 30.768 1.00 25.68 301 VAL A O 1
ATOM 2289 N N . ARG A 1 310 ? 8.196 42.488 29.440 1.00 20.90 302 ARG A N 1
ATOM 2290 C CA . ARG A 1 310 ? 6.783 42.277 29.153 1.00 23.44 302 ARG A CA 1
ATOM 2291 C C . ARG A 1 310 ? 5.993 42.046 30.432 1.00 16.88 302 ARG A C 1
ATOM 2292 O O . ARG A 1 310 ? 4.880 42.565 30.578 1.00 17.66 302 ARG A O 1
ATOM 2294 N N . ALA A 1 311 ? 6.552 41.282 31.377 1.00 15.77 303 ALA A N 1
ATOM 2295 C CA . ALA A 1 311 ? 5.873 41.112 32.656 1.00 18.64 303 ALA A CA 1
ATOM 2296 C C . ALA A 1 311 ? 5.835 42.403 33.467 1.00 20.35 303 ALA A C 1
ATOM 2297 O O . ALA A 1 311 ? 4.933 42.572 34.293 1.00 22.28 303 ALA A O 1
ATOM 2299 N N . LEU A 1 312 ? 6.767 43.330 33.235 1.00 22.24 304 LEU A N 1
ATOM 2300 C CA . LEU A 1 312 ? 6.682 44.617 33.922 1.00 20.36 304 LEU A CA 1
ATOM 2301 C C . LEU A 1 312 ? 5.597 45.483 33.305 1.00 23.95 304 LEU A C 1
ATOM 2302 O O . LEU A 1 312 ? 4.878 46.193 34.021 1.00 19.99 304 LEU A O 1
ATOM 2307 N N . ALA A 1 313 ? 5.476 45.448 31.977 1.00 22.80 305 ALA A N 1
ATOM 2308 C CA . ALA A 1 313 ? 4.376 46.123 31.312 1.00 25.92 305 ALA A CA 1
ATOM 2309 C C . ALA A 1 313 ? 3.106 45.280 31.294 1.00 36.68 305 ALA A C 1
ATOM 2310 O O . ALA A 1 313 ? 2.075 45.760 30.812 1.00 33.16 305 ALA A O 1
ATOM 2312 N N . ASP A 1 314 ? 3.160 44.075 31.874 1.00 46.90 306 ASP A N 1
ATOM 2313 C CA . ASP A 1 314 ? 2.148 43.004 31.793 1.00 52.38 306 ASP A CA 1
ATOM 2314 C C . ASP A 1 314 ? 1.450 42.943 30.445 1.00 56.68 306 ASP A C 1
ATOM 2315 O O . ASP A 1 314 ? 1.766 42.080 29.624 1.00 58.50 306 ASP A O 1
#

Foldseek 3Di:
DEEEEEEPLQQVWDDDPPALLHSVLLVLQVVLCVVVVVVVLYHYDYFDFADPVLQVLFAPPCLVVVCVVQQDPADWGDQDPREITGNSQNRQLRSQLRRLQVQLVCCVVPVDLEYEYSGPDAALQDANRGDDDSHRTHSLLSSVSCCCPVVVFQAEEEEEEAQADSPRNQNRDLPPPRYAYAYEYEPPDPPRDLPPPRRPRYHYHYDYFAEELVVVVVCCVPGVPVVLVVRQGQAYEYADEDQLDCPHPRGRHHYALVSLLVVLLVVQVSCVPRHVSYYYYYYHYDRDSNRSSSNVSSNSVSSSD

Secondary structure (DSSP, 8-state):
-EEEEE-THHHH--S-TT-SS-THHHHHHHHHHHHTSGGGSSEEEE--PPPHHHHHTTS-HHHHHHHHHH--SSS-EEEETTEEE-TTHHHHHHHHHHHHHHHHHHHHTTS-SEEEE--SS--TT-BTTB-BTTBSS-HHHHHHHHHHHTS--S-EEEEE-SSS--HHHHHHHTT-TTEEEEEEEESS-TT--SSSS--TTEEEEEE-TT-BHHHHHHHIIIIIHHHHHHH--SSEEEEE--TTBTT-TT---BB-HHHHHHHHHHHHHHHHHHSTT-EEEEE-----HHHHHHHHHHHHHHHH-